Protein AF-A0A2G9N8Y8-F1 (afdb_monomer)

Secondary structure (DSSP, 8-state):
-----PPPP-PPP---------------------------------S-----SSGGGG-PPEE---EEETTEEEEEEEEEEEESTTSTT-EEEEEEEEEEEE--TTTEEEETTEEEEGGGS--EESSSSS-TTS--EEE-TT--EEE-EESSSSEEEEEE--SS-TT--EEEEEE-SSSEEETTEEE-

Foldseek 3Di:
DDDDDDDDDDDDDDDDDDDDDDDDDDDDDDDDDDDDPDPDPPPPPPQQDQQAQFQCSQPDKDWDFWDDDPQKIKIKIWGWTWDPHPGSPTDTDIDIDIDIGHADPPQWGDDRRDTDGQQPAAKDKPVAFPAQADWIWIAARVRDIDTWDAPDFFKIKDWGQDPGRRRDIDIDIDGLPPATDDNRHRDD

Mean predicted aligned error: 14.49 Å

Structure (mmCIF, N/CA/C/O backbone):
data_AF-A0A2G9N8Y8-F1
#
_entry.id   AF-A0A2G9N8Y8-F1
#
loop_
_atom_site.group_PDB
_atom_site.id
_atom_site.type_symbol
_atom_site.label_atom_id
_atom_site.label_alt_id
_atom_site.label_comp_id
_atom_site.label_asym_id
_atom_site.label_entity_id
_atom_site.label_seq_id
_atom_site.pdbx_PDB_ins_code
_atom_site.Cartn_x
_atom_site.Cartn_y
_atom_site.Cartn_z
_atom_site.occupancy
_atom_site.B_iso_or_equiv
_atom_site.auth_seq_id
_atom_site.auth_comp_id
_atom_site.auth_asym_id
_atom_site.auth_atom_id
_atom_site.pdbx_PDB_model_num
ATOM 1 N N . MET A 1 1 ? 37.535 -6.659 15.142 1.00 42.78 1 MET A N 1
ATOM 2 C CA . MET A 1 1 ? 38.181 -7.982 15.018 1.00 42.78 1 MET A CA 1
ATOM 3 C C . MET A 1 1 ? 37.581 -8.625 13.777 1.00 42.78 1 MET A C 1
ATOM 5 O O . MET A 1 1 ? 36.436 -9.047 13.816 1.00 42.78 1 MET A O 1
ATOM 9 N N . PHE A 1 2 ? 38.267 -8.507 12.641 1.00 34.66 2 PHE A N 1
ATOM 10 C CA . PHE A 1 2 ? 37.777 -8.965 11.339 1.00 34.66 2 PHE A CA 1
ATOM 11 C C . PHE A 1 2 ? 38.223 -10.412 11.124 1.00 34.66 2 PHE A C 1
ATOM 13 O O . PHE A 1 2 ? 39.410 -10.700 11.258 1.00 34.66 2 PHE A O 1
ATOM 20 N N . VAL A 1 3 ? 37.292 -11.311 10.802 1.00 40.12 3 VAL A N 1
ATOM 21 C CA . VAL A 1 3 ? 37.598 -12.689 10.393 1.00 40.12 3 VAL A CA 1
ATOM 22 C C . VAL A 1 3 ? 37.262 -12.807 8.911 1.00 40.12 3 VAL A C 1
ATOM 24 O O . VAL A 1 3 ? 36.096 -12.786 8.529 1.00 40.12 3 VAL A O 1
ATOM 27 N N . ALA A 1 4 ? 38.300 -12.881 8.079 1.00 38.31 4 ALA A N 1
ATOM 28 C CA . ALA A 1 4 ? 38.199 -13.175 6.656 1.00 38.31 4 ALA A CA 1
ATOM 29 C C . ALA A 1 4 ? 38.344 -14.691 6.445 1.00 38.31 4 ALA A C 1
ATOM 31 O O . ALA A 1 4 ? 39.340 -15.285 6.858 1.00 38.31 4 ALA A O 1
ATOM 32 N N . ALA A 1 5 ? 37.352 -15.312 5.805 1.00 45.03 5 ALA A N 1
ATOM 33 C CA . ALA A 1 5 ? 37.403 -16.703 5.372 1.00 45.03 5 ALA A CA 1
ATOM 34 C C . ALA A 1 5 ? 37.974 -16.775 3.946 1.00 45.03 5 ALA A C 1
ATOM 36 O O . ALA A 1 5 ? 37.357 -16.300 2.996 1.00 45.03 5 ALA A O 1
ATOM 37 N N . GLY A 1 6 ? 39.170 -17.353 3.808 1.00 36.78 6 GLY A N 1
ATOM 38 C CA . GLY A 1 6 ? 39.795 -17.660 2.522 1.00 36.78 6 GLY A CA 1
ATOM 39 C C . GLY A 1 6 ? 39.374 -19.038 2.009 1.00 36.78 6 GLY A C 1
ATOM 40 O O . GLY A 1 6 ? 39.501 -20.032 2.725 1.00 36.78 6 GLY A O 1
ATOM 41 N N . CYS A 1 7 ? 38.908 -19.108 0.761 1.00 39.28 7 CYS A N 1
ATOM 42 C CA . CYS A 1 7 ? 38.743 -20.369 0.038 1.00 39.28 7 CYS A CA 1
ATOM 43 C C . CYS A 1 7 ? 40.070 -20.786 -0.611 1.00 39.28 7 CYS A C 1
ATOM 45 O O . CYS A 1 7 ? 40.759 -19.976 -1.229 1.00 39.28 7 CYS A O 1
ATOM 47 N N . ARG A 1 8 ? 40.426 -22.063 -0.430 1.00 39.66 8 ARG A N 1
ATOM 48 C CA . ARG A 1 8 ? 41.663 -22.698 -0.896 1.00 39.66 8 ARG A CA 1
ATOM 49 C C . ARG A 1 8 ? 41.523 -23.205 -2.333 1.00 39.66 8 ARG A C 1
ATOM 51 O O . ARG A 1 8 ? 40.538 -23.859 -2.664 1.00 39.66 8 ARG A O 1
ATOM 58 N N . SER A 1 9 ? 42.556 -22.961 -3.135 1.00 41.03 9 SER A N 1
ATOM 59 C CA . SER A 1 9 ? 42.786 -23.578 -4.444 1.00 41.03 9 SER A CA 1
ATOM 60 C C . SER A 1 9 ? 43.109 -25.066 -4.305 1.00 41.03 9 SER A C 1
ATOM 62 O O . SER A 1 9 ? 43.896 -25.446 -3.438 1.00 41.03 9 SER A O 1
ATOM 64 N N . ASN A 1 10 ? 42.541 -25.888 -5.190 1.00 41.69 10 ASN A N 1
ATOM 65 C CA . ASN A 1 10 ? 42.851 -27.310 -5.313 1.00 41.69 10 ASN A CA 1
ATOM 66 C C . ASN A 1 10 ? 43.688 -27.527 -6.583 1.00 41.69 10 ASN A C 1
ATOM 68 O O . ASN A 1 10 ? 43.209 -27.316 -7.696 1.00 41.69 10 ASN A O 1
ATOM 72 N N . THR A 1 11 ? 44.948 -27.912 -6.406 1.00 35.00 11 THR A N 1
ATOM 73 C CA . THR A 1 11 ? 45.860 -28.369 -7.457 1.00 35.00 11 THR A CA 1
ATOM 74 C C . THR A 1 11 ? 45.737 -29.883 -7.605 1.00 35.00 11 THR A C 1
ATOM 76 O O . THR A 1 11 ? 45.886 -30.615 -6.630 1.00 35.00 11 THR A O 1
ATOM 79 N N . VAL A 1 12 ? 45.500 -30.360 -8.828 1.00 44.53 12 VAL A N 1
ATOM 80 C CA . VAL A 1 12 ? 45.653 -31.777 -9.184 1.00 44.53 12 VAL A CA 1
ATOM 81 C C . VAL A 1 12 ? 46.950 -31.931 -9.971 1.00 44.53 12 VAL A C 1
ATOM 83 O O . VAL A 1 12 ? 47.173 -31.268 -10.981 1.00 44.53 12 VAL A O 1
ATOM 86 N N . THR A 1 13 ? 47.817 -32.780 -9.437 1.00 37.25 13 THR A N 1
ATOM 87 C CA . THR A 1 13 ? 49.103 -33.231 -9.965 1.00 37.25 13 THR A CA 1
ATOM 88 C C . THR A 1 13 ? 48.922 -34.416 -10.919 1.00 37.25 13 THR A C 1
ATOM 90 O O . THR A 1 13 ? 48.051 -35.256 -10.704 1.00 37.25 13 THR A O 1
ATOM 93 N N . GLY A 1 14 ? 49.784 -34.527 -11.938 1.00 35.22 14 GLY A N 1
ATOM 94 C CA . GLY A 1 14 ? 49.854 -35.718 -12.795 1.00 35.22 14 GLY A CA 1
ATOM 95 C C . GLY A 1 14 ? 50.748 -35.584 -14.035 1.00 35.22 14 GLY A C 1
ATOM 96 O O . GLY A 1 14 ? 50.245 -35.334 -15.121 1.00 35.22 14 GLY A O 1
ATOM 97 N N . ASN A 1 15 ? 52.061 -35.762 -13.837 1.00 39.78 15 ASN A N 1
ATOM 98 C CA . ASN A 1 15 ? 53.133 -36.106 -14.806 1.00 39.78 15 ASN A CA 1
ATOM 99 C C . ASN A 1 15 ? 52.715 -37.231 -15.790 1.00 39.78 15 ASN A C 1
ATOM 101 O O . ASN A 1 15 ? 51.833 -38.004 -15.437 1.00 39.78 15 ASN A O 1
ATOM 105 N N . VAL A 1 16 ? 53.265 -37.515 -16.983 1.00 39.16 16 VAL A N 1
ATOM 106 C CA . VAL A 1 16 ? 54.582 -37.477 -17.690 1.00 39.16 16 VAL A CA 1
ATOM 107 C C . VAL A 1 16 ? 54.227 -37.842 -19.168 1.00 39.16 16 VAL A C 1
ATOM 109 O O . VAL A 1 16 ? 53.165 -38.416 -19.381 1.00 39.16 16 VAL A O 1
ATOM 112 N N . VAL A 1 17 ? 54.936 -37.549 -20.267 1.00 41.16 17 VAL A N 1
ATOM 113 C CA . VAL A 1 17 ? 56.317 -37.871 -20.682 1.00 41.16 17 VAL A CA 1
ATOM 114 C C . VAL A 1 17 ? 56.645 -37.022 -21.932 1.00 41.16 17 VAL A C 1
ATOM 116 O O . VAL A 1 17 ? 55.749 -36.722 -22.721 1.00 41.16 17 VAL A O 1
ATOM 119 N N . ALA A 1 18 ? 57.917 -36.678 -22.138 1.00 36.31 18 ALA A N 1
ATOM 120 C CA . ALA A 1 18 ? 58.450 -36.081 -23.365 1.00 36.31 18 ALA A CA 1
ATOM 121 C C . ALA A 1 18 ? 59.358 -37.076 -24.111 1.00 36.31 18 ALA A C 1
ATOM 123 O O . ALA A 1 18 ? 59.848 -38.003 -23.476 1.00 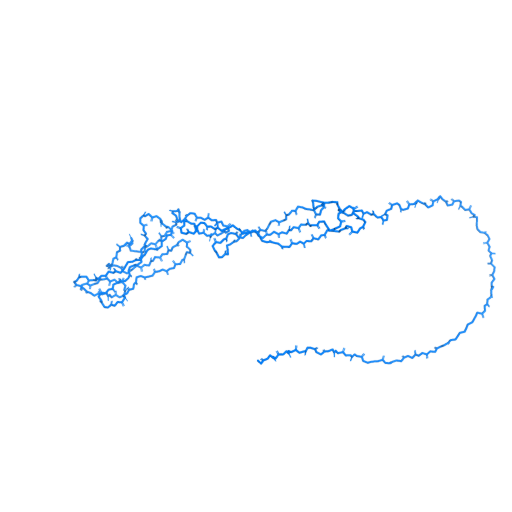36.31 18 ALA A O 1
ATOM 124 N N . GLU A 1 19 ? 59.592 -36.790 -25.404 1.00 37.38 19 GLU A N 1
ATOM 125 C CA . GLU A 1 19 ? 60.625 -37.268 -26.362 1.00 37.38 19 GLU A CA 1
ATOM 126 C C . GLU A 1 19 ? 59.998 -37.812 -27.661 1.00 37.38 19 GLU A C 1
ATOM 128 O O . GLU A 1 19 ? 58.948 -38.439 -27.616 1.00 37.38 19 GLU A O 1
ATOM 133 N N . LYS A 1 20 ? 60.570 -37.700 -28.865 1.00 33.28 20 LYS A N 1
ATOM 134 C CA . LYS A 1 20 ? 61.508 -36.783 -29.542 1.00 33.28 20 LYS A CA 1
ATOM 135 C C . LYS A 1 20 ? 61.631 -37.322 -30.992 1.00 33.28 20 LYS A C 1
ATOM 137 O O . LYS A 1 20 ? 61.445 -38.513 -31.208 1.00 33.28 20 LYS A O 1
ATOM 142 N N . ASP A 1 21 ? 62.034 -36.458 -31.924 1.00 34.34 21 ASP A N 1
ATOM 143 C CA . ASP A 1 21 ? 62.885 -36.757 -33.096 1.00 34.34 21 ASP A CA 1
ATOM 144 C C . ASP A 1 21 ? 62.339 -37.397 -34.411 1.00 34.34 21 ASP A C 1
ATOM 146 O O . ASP A 1 21 ? 62.020 -38.575 -34.506 1.00 34.34 21 ASP A O 1
ATOM 150 N N . SER A 1 22 ? 62.477 -36.582 -35.476 1.00 38.03 22 SER A N 1
ATOM 151 C CA . SER A 1 22 ? 63.227 -36.853 -36.730 1.00 38.03 22 SER A CA 1
ATOM 152 C C . SER A 1 22 ? 62.557 -37.377 -38.021 1.00 38.03 22 SER A C 1
ATOM 154 O O . SER A 1 22 ? 62.298 -38.558 -38.191 1.00 38.03 22 SER A O 1
ATOM 156 N N . ALA A 1 23 ? 62.519 -36.445 -38.990 1.00 33.47 23 ALA A N 1
ATOM 157 C CA . ALA A 1 23 ? 63.045 -36.504 -40.370 1.00 33.47 23 ALA A CA 1
ATOM 158 C C . ALA A 1 23 ? 62.396 -37.386 -41.475 1.00 33.47 23 ALA A C 1
ATOM 160 O O . ALA A 1 23 ? 62.035 -38.539 -41.299 1.00 33.47 23 ALA A O 1
ATOM 161 N N . ALA A 1 24 ? 62.311 -36.756 -42.657 1.00 35.88 24 ALA A N 1
ATOM 162 C CA . ALA A 1 24 ? 61.708 -37.142 -43.948 1.00 35.88 24 ALA A CA 1
ATOM 163 C C . ALA A 1 24 ? 62.658 -38.041 -44.815 1.00 35.88 24 ALA A C 1
ATOM 165 O O . ALA A 1 24 ? 63.617 -38.536 -44.223 1.00 35.88 24 ALA A O 1
ATOM 166 N N . PRO A 1 25 ? 62.570 -38.202 -46.176 1.00 49.78 25 PRO A N 1
ATOM 167 C CA . PRO A 1 25 ? 61.594 -37.732 -47.196 1.00 49.78 25 PRO A CA 1
ATOM 168 C C . PRO A 1 25 ? 61.322 -38.704 -48.414 1.00 49.78 25 PRO A C 1
ATOM 170 O O . PRO A 1 25 ? 61.840 -39.812 -48.475 1.00 49.78 25 PRO A O 1
ATOM 173 N N . VAL A 1 26 ? 60.598 -38.189 -49.439 1.00 39.50 26 VAL A N 1
ATOM 174 C CA . VAL A 1 26 ? 60.763 -38.375 -50.924 1.00 39.50 26 VAL A CA 1
ATOM 175 C C . VAL A 1 26 ? 59.848 -39.339 -51.749 1.00 39.50 26 VAL A C 1
ATOM 177 O O . VAL A 1 26 ? 60.001 -40.550 -51.704 1.00 39.50 26 VAL A O 1
ATOM 180 N N . GLN A 1 27 ? 59.064 -38.701 -52.657 1.00 39.47 27 GLN A N 1
ATOM 181 C CA . GLN A 1 27 ? 58.573 -39.053 -54.032 1.00 39.47 27 GLN A CA 1
ATOM 182 C C . GLN A 1 27 ? 57.560 -40.215 -54.214 1.00 39.47 27 GLN A C 1
ATOM 184 O O . GLN A 1 27 ? 57.590 -41.194 -53.494 1.00 39.47 27 GLN A O 1
ATOM 189 N N . SER A 1 28 ? 56.600 -40.202 -55.157 1.00 38.44 28 SER A N 1
ATOM 190 C CA . SER A 1 28 ? 56.623 -39.732 -56.554 1.00 38.44 28 SER A CA 1
ATOM 191 C C . SER A 1 28 ? 55.207 -39.635 -57.175 1.00 38.44 28 SER A C 1
ATOM 193 O O . SER A 1 28 ? 54.288 -40.320 -56.737 1.00 38.44 28 SER A O 1
ATOM 195 N N . ALA A 1 29 ? 55.136 -38.889 -58.285 1.00 41.06 29 ALA A N 1
ATOM 196 C CA . ALA A 1 29 ? 54.227 -39.014 -59.436 1.00 41.06 29 ALA A CA 1
ATOM 197 C C . ALA A 1 29 ? 52.894 -38.235 -59.443 1.00 41.06 29 ALA A C 1
ATOM 199 O O . ALA A 1 29 ? 51.853 -38.667 -58.956 1.00 41.06 29 ALA A O 1
ATOM 200 N N . GLN A 1 30 ? 52.945 -37.102 -60.153 1.00 42.03 30 GLN A N 1
ATOM 201 C CA . GLN A 1 30 ? 51.815 -36.355 -60.705 1.00 42.03 30 GLN A CA 1
ATOM 202 C C . GLN A 1 30 ? 51.144 -37.112 -61.866 1.00 42.03 30 GLN A C 1
ATOM 204 O O . GLN A 1 30 ? 51.817 -37.723 -62.697 1.00 42.03 30 GLN A O 1
ATOM 209 N N . LYS A 1 31 ? 49.825 -36.940 -62.003 1.00 43.53 31 LYS A N 1
ATOM 210 C CA . LYS A 1 31 ? 49.090 -37.083 -63.269 1.00 43.53 31 LYS A CA 1
ATOM 211 C C . LYS A 1 31 ? 48.216 -35.831 -63.459 1.00 43.53 31 LYS A C 1
ATOM 213 O O . LYS A 1 31 ? 47.585 -35.413 -62.489 1.00 43.53 31 LYS A O 1
ATOM 218 N N . PRO A 1 32 ? 48.187 -35.207 -64.650 1.00 43.06 32 PRO A N 1
ATOM 219 C CA . PRO A 1 32 ? 47.511 -33.932 -64.852 1.00 43.06 32 PRO A CA 1
ATOM 220 C C . PRO A 1 32 ? 46.006 -34.158 -65.019 1.00 43.06 32 PRO A C 1
ATOM 222 O O . PRO A 1 32 ? 45.582 -34.944 -65.868 1.00 43.06 32 PRO A O 1
ATOM 225 N N . ALA A 1 33 ? 45.202 -33.468 -64.213 1.00 40.25 33 ALA A N 1
ATOM 226 C CA . ALA A 1 33 ? 43.768 -33.341 -64.422 1.00 40.25 33 ALA A CA 1
ATOM 227 C C . ALA A 1 33 ? 43.464 -31.889 -64.792 1.00 40.25 33 ALA A C 1
ATOM 229 O O . ALA A 1 33 ? 44.018 -30.954 -64.214 1.00 40.25 33 ALA A O 1
ATOM 230 N N . ALA A 1 34 ? 42.646 -31.757 -65.828 1.00 43.56 34 ALA A N 1
ATOM 231 C CA . ALA A 1 34 ? 42.305 -30.538 -66.528 1.00 43.56 34 ALA A CA 1
ATOM 232 C C . ALA A 1 34 ? 41.917 -29.390 -65.587 1.00 43.56 34 ALA A C 1
ATOM 234 O O . ALA A 1 34 ? 41.127 -29.562 -64.661 1.00 43.56 34 ALA A O 1
ATOM 235 N N . GLN A 1 35 ? 42.460 -28.210 -65.881 1.00 45.59 35 GLN A N 1
ATOM 236 C CA . GLN A 1 35 ? 42.013 -26.947 -65.318 1.00 45.59 35 GLN A CA 1
ATOM 237 C C . GLN A 1 35 ? 40.603 -26.667 -65.841 1.00 45.59 35 GLN A C 1
ATOM 239 O O . GLN A 1 35 ? 40.419 -26.161 -66.944 1.00 45.59 35 GLN A O 1
ATOM 244 N N . THR A 1 36 ? 39.598 -27.032 -65.057 1.00 38.97 36 THR A N 1
ATOM 245 C CA . THR A 1 36 ? 38.309 -26.352 -65.110 1.00 38.97 36 THR A CA 1
ATOM 246 C C . THR A 1 36 ? 38.520 -24.974 -64.503 1.00 38.97 36 THR A C 1
ATOM 248 O O . THR A 1 36 ? 38.906 -24.874 -63.337 1.00 38.97 36 THR A O 1
ATOM 251 N N . GLU A 1 37 ? 38.320 -23.926 -65.300 1.00 52.41 37 GLU A N 1
ATOM 252 C CA . GLU A 1 37 ? 38.245 -22.548 -64.823 1.00 52.41 37 GLU A CA 1
ATOM 253 C C . GLU A 1 37 ? 37.207 -22.480 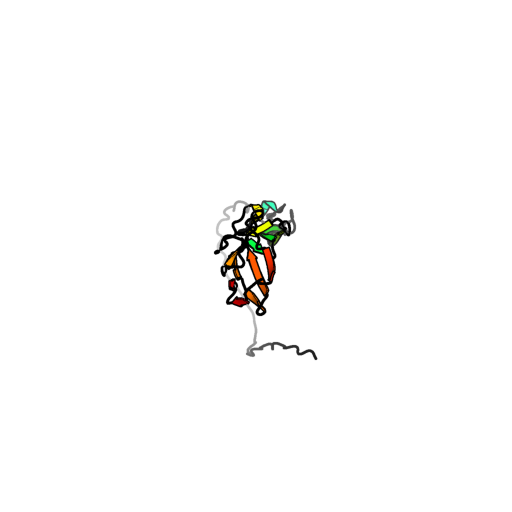-63.703 1.00 52.41 37 GLU A C 1
ATOM 255 O O . GLU A 1 37 ? 36.001 -22.608 -63.909 1.00 52.41 37 GLU A O 1
ATOM 260 N N . GLN A 1 38 ? 37.712 -22.356 -62.482 1.00 50.91 38 GLN A N 1
ATOM 261 C CA . GLN A 1 38 ? 36.912 -22.095 -61.306 1.00 50.91 38 GLN A CA 1
ATOM 262 C C . GLN A 1 38 ? 36.373 -20.666 -61.464 1.00 50.91 38 GLN A C 1
ATOM 264 O O . GLN A 1 38 ? 37.186 -19.754 -61.654 1.00 50.91 38 GLN A O 1
ATOM 269 N N . PRO A 1 39 ? 35.048 -20.425 -61.419 1.00 54.56 39 PRO A N 1
ATOM 270 C CA . PRO A 1 39 ? 34.553 -19.060 -61.325 1.00 54.56 39 PRO A CA 1
ATOM 271 C C . PRO A 1 39 ? 35.211 -18.414 -60.104 1.00 54.56 39 PRO A C 1
ATOM 273 O O . PRO A 1 39 ? 35.396 -19.075 -59.076 1.00 54.56 39 PRO A O 1
ATOM 276 N N . ALA A 1 40 ? 35.637 -17.157 -60.261 1.00 60.50 40 ALA A N 1
ATOM 277 C CA . ALA A 1 40 ? 36.280 -16.376 -59.211 1.00 60.50 40 ALA A CA 1
ATOM 278 C C . ALA A 1 40 ? 35.561 -16.601 -57.868 1.00 60.50 40 ALA A C 1
ATOM 280 O O . ALA A 1 40 ? 34.327 -16.657 -57.866 1.00 60.50 40 ALA A O 1
ATOM 281 N N . PRO A 1 41 ? 36.287 -16.758 -56.742 1.00 54.34 41 PRO A N 1
ATOM 282 C CA . PRO A 1 41 ? 35.635 -16.880 -55.449 1.00 54.34 41 PRO A CA 1
ATOM 283 C C . PRO A 1 41 ? 34.725 -15.666 -55.296 1.00 54.34 41 PRO A C 1
ATOM 285 O O . PRO A 1 41 ? 35.196 -14.531 -55.391 1.00 54.34 41 PRO A O 1
ATOM 288 N N . ALA A 1 42 ? 33.422 -15.908 -55.129 1.00 59.50 42 ALA A N 1
ATOM 289 C CA . ALA A 1 42 ? 32.516 -14.874 -54.669 1.00 59.50 42 ALA A CA 1
ATOM 290 C C . ALA A 1 42 ? 33.173 -14.302 -53.415 1.00 59.50 42 ALA A C 1
ATOM 292 O O . ALA A 1 42 ? 33.421 -15.040 -52.460 1.00 59.50 42 ALA A O 1
ATOM 293 N N . THR A 1 43 ? 33.580 -13.036 -53.471 1.00 57.75 43 THR A N 1
ATOM 294 C CA . THR A 1 43 ? 34.073 -12.346 -52.291 1.00 57.75 43 THR A CA 1
ATOM 295 C C . THR A 1 43 ? 32.924 -12.381 -51.307 1.00 57.75 43 THR A C 1
ATOM 297 O O . THR A 1 43 ? 31.888 -11.759 -51.539 1.00 57.75 43 THR A O 1
ATOM 300 N N . ASP A 1 44 ? 33.085 -13.208 -50.282 1.00 62.31 44 ASP A N 1
ATOM 301 C CA . ASP A 1 44 ? 32.224 -13.264 -49.119 1.00 62.31 44 ASP A CA 1
ATOM 302 C C . ASP A 1 44 ? 32.294 -11.894 -48.439 1.00 62.31 44 ASP A C 1
ATOM 304 O O . ASP A 1 44 ? 33.130 -11.636 -47.577 1.00 62.31 44 ASP A O 1
ATOM 308 N N . ASP A 1 45 ? 31.455 -10.973 -48.907 1.00 59.44 45 ASP A N 1
ATOM 309 C CA . ASP A 1 45 ? 31.350 -9.591 -48.434 1.00 59.44 45 ASP A CA 1
ATOM 310 C C . ASP A 1 45 ? 30.585 -9.529 -47.091 1.00 59.44 45 ASP A C 1
ATOM 312 O O . ASP A 1 45 ? 29.937 -8.543 -46.745 1.00 59.44 45 ASP A O 1
ATOM 316 N N . SER A 1 46 ? 30.621 -10.625 -46.325 1.00 68.44 46 SER A N 1
ATOM 317 C CA . SER A 1 46 ? 29.816 -10.864 -45.126 1.00 68.44 46 SER A CA 1
ATOM 318 C C . SER A 1 46 ? 30.512 -10.498 -43.810 1.00 68.44 46 SER A C 1
ATOM 320 O O . SER A 1 46 ? 29.952 -10.757 -42.744 1.00 68.44 46 SER A O 1
ATOM 322 N N . ILE A 1 47 ? 31.732 -9.957 -43.795 1.00 66.06 47 ILE A N 1
ATOM 323 C CA . ILE A 1 47 ? 32.574 -10.184 -42.600 1.00 66.06 47 ILE A CA 1
ATOM 32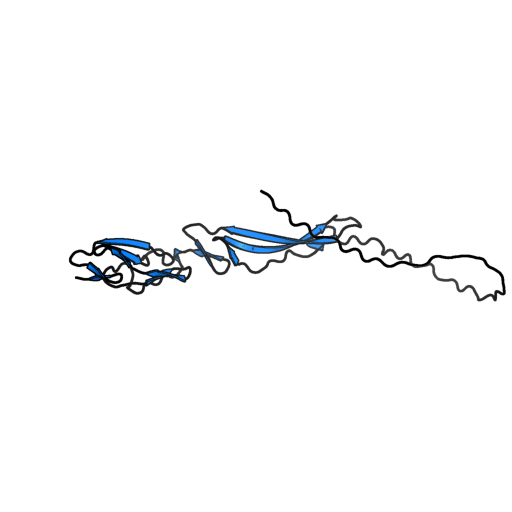4 C C . ILE A 1 47 ? 32.531 -9.123 -41.497 1.00 66.06 47 ILE A C 1
ATOM 326 O O . ILE A 1 47 ? 33.116 -9.352 -40.443 1.00 66.06 47 ILE A O 1
ATOM 330 N N . TYR A 1 48 ? 31.800 -8.016 -41.650 1.00 68.81 48 TYR A N 1
ATOM 331 C CA . TYR A 1 48 ? 31.604 -7.082 -40.533 1.00 68.81 48 TYR A CA 1
ATOM 332 C C . TYR A 1 48 ? 30.206 -6.468 -40.520 1.00 68.81 48 TYR A C 1
ATOM 334 O O . TYR A 1 48 ? 30.013 -5.287 -40.814 1.00 68.81 48 TYR A O 1
ATOM 342 N N . ALA A 1 49 ? 29.215 -7.282 -40.162 1.00 82.75 49 ALA A N 1
ATOM 343 C CA . ALA A 1 49 ? 27.885 -6.771 -39.878 1.00 82.75 49 ALA A CA 1
ATOM 344 C C . ALA A 1 49 ? 27.924 -5.918 -38.600 1.00 82.75 49 ALA A C 1
ATOM 346 O O . ALA A 1 49 ? 28.297 -6.388 -37.527 1.00 82.75 49 ALA A O 1
ATOM 347 N N . VAL A 1 50 ? 27.544 -4.647 -38.727 1.00 92.00 50 VAL A N 1
ATOM 348 C CA . VAL A 1 50 ? 27.185 -3.812 -37.579 1.00 92.00 50 VAL A CA 1
ATOM 349 C C . VAL A 1 50 ? 25.862 -4.352 -37.042 1.00 92.00 50 VAL A C 1
ATOM 351 O O . VAL A 1 50 ? 24.834 -4.207 -37.698 1.00 92.00 50 VAL A O 1
ATOM 354 N N . GLU A 1 51 ? 25.912 -4.994 -35.880 1.00 93.75 51 GLU A N 1
ATOM 355 C CA . GLU A 1 51 ? 24.758 -5.592 -35.200 1.00 93.75 51 GLU A CA 1
ATOM 356 C C . GLU A 1 51 ? 23.719 -4.542 -34.790 1.00 93.75 51 GLU A C 1
ATOM 358 O O . GLU A 1 51 ? 22.527 -4.755 -34.986 1.00 93.75 51 GLU A O 1
ATOM 363 N N . CYS A 1 52 ? 24.158 -3.392 -34.270 1.00 97.12 52 CYS A N 1
ATOM 364 C CA . CYS A 1 52 ? 23.256 -2.314 -33.870 1.00 97.12 52 CYS A CA 1
ATOM 365 C C . CYS A 1 52 ? 23.889 -0.925 -34.054 1.00 97.12 52 CYS A C 1
ATOM 367 O O . CYS A 1 52 ? 25.103 -0.723 -33.929 1.00 97.12 52 CYS A O 1
ATOM 369 N N . LYS A 1 53 ? 23.051 0.062 -34.368 1.00 97.12 53 LYS A N 1
ATOM 370 C CA . LYS A 1 53 ? 23.393 1.489 -34.499 1.00 97.12 53 LYS A CA 1
ATOM 371 C C . LYS A 1 53 ? 22.721 2.340 -33.427 1.00 97.12 53 LYS A C 1
ATOM 373 O O . LYS A 1 53 ? 23.176 3.450 -33.168 1.00 97.12 53 LYS A O 1
ATOM 378 N N . GLN A 1 54 ? 21.671 1.822 -32.805 1.00 97.06 54 GLN A N 1
ATOM 379 C CA . GLN A 1 54 ? 20.922 2.452 -31.726 1.00 97.06 54 GLN A CA 1
ATOM 380 C C . GLN A 1 54 ? 20.212 1.388 -30.882 1.00 97.06 54 GLN A C 1
ATOM 382 O O . GLN A 1 54 ? 20.046 0.251 -31.317 1.00 97.06 54 GLN A O 1
ATOM 387 N N . ASP A 1 55 ? 19.768 1.759 -29.682 1.00 97.12 55 ASP A N 1
ATOM 388 C CA . ASP A 1 55 ? 19.133 0.835 -28.729 1.00 97.12 55 ASP A CA 1
ATOM 389 C C . ASP A 1 55 ? 17.893 0.137 -29.300 1.00 97.12 55 ASP A C 1
ATOM 391 O O . ASP A 1 55 ? 17.689 -1.049 -29.066 1.00 97.12 55 ASP A O 1
ATOM 395 N N . SER A 1 56 ? 17.100 0.831 -30.123 1.00 95.44 56 SER A N 1
ATOM 396 C CA . SER A 1 56 ? 15.907 0.237 -30.739 1.00 95.44 56 SER A CA 1
ATOM 397 C C . SER A 1 56 ? 16.220 -0.899 -31.717 1.00 95.44 56 SER A C 1
ATOM 399 O O . SER A 1 56 ? 15.338 -1.707 -31.989 1.00 95.44 56 SER A O 1
ATOM 401 N N . ASP A 1 57 ? 17.452 -0.987 -32.233 1.00 96.88 57 ASP A N 1
ATOM 402 C CA . ASP A 1 57 ? 17.879 -2.119 -33.068 1.00 96.88 57 ASP A CA 1
ATOM 403 C C . ASP A 1 57 ? 18.026 -3.402 -32.230 1.00 96.88 57 ASP A C 1
ATOM 405 O O . ASP A 1 57 ? 17.926 -4.507 -32.756 1.00 96.88 57 ASP A O 1
ATOM 409 N N . CYS A 1 58 ? 18.218 -3.258 -30.914 1.00 96.69 58 CYS A N 1
ATOM 410 C CA . CYS A 1 58 ? 18.308 -4.355 -29.953 1.00 96.69 58 CYS A CA 1
ATOM 411 C C . CYS A 1 58 ? 16.945 -4.803 -29.403 1.00 96.69 58 CYS A C 1
ATOM 413 O O . CYS A 1 58 ? 16.884 -5.719 -28.580 1.00 96.69 58 CYS A O 1
ATOM 415 N N . GLY A 1 59 ? 15.860 -4.176 -29.862 1.00 95.69 59 GLY A N 1
ATOM 416 C CA . GLY A 1 59 ? 14.492 -4.447 -29.438 1.00 95.69 59 GLY A CA 1
ATOM 417 C C . GLY A 1 59 ? 13.927 -3.395 -28.486 1.00 95.69 59 GLY A C 1
ATOM 418 O O . GLY A 1 59 ? 14.622 -2.519 -27.975 1.00 95.69 59 GLY A O 1
ATOM 419 N N . GLU A 1 60 ? 12.622 -3.485 -28.248 1.00 96.31 60 GLU A N 1
ATOM 420 C CA . GLU A 1 60 ? 11.909 -2.562 -27.365 1.00 96.31 60 GLU A CA 1
ATOM 421 C C . GLU A 1 60 ? 12.211 -2.835 -25.885 1.00 96.31 60 GLU A C 1
ATOM 423 O O . GLU A 1 60 ? 12.646 -3.923 -25.502 1.00 96.31 60 GLU A O 1
ATOM 428 N N . THR A 1 61 ? 11.964 -1.840 -25.031 1.00 96.38 61 THR A N 1
ATOM 429 C CA . THR A 1 61 ? 12.009 -2.041 -23.578 1.00 96.38 61 THR A CA 1
ATOM 430 C C . THR A 1 61 ? 10.861 -2.953 -23.158 1.00 96.38 61 THR A C 1
ATOM 432 O O . THR A 1 61 ? 9.706 -2.705 -23.497 1.00 96.38 61 THR A O 1
ATOM 435 N N . VAL A 1 62 ? 11.177 -3.998 -22.396 1.00 97.31 62 VAL A N 1
ATOM 436 C CA . VAL A 1 62 ? 10.174 -4.928 -21.866 1.00 97.31 62 VAL A CA 1
ATOM 437 C C . VAL A 1 62 ? 9.797 -4.491 -20.461 1.00 97.31 62 VAL A C 1
ATOM 439 O O . VAL A 1 62 ? 10.665 -4.427 -19.593 1.00 97.31 62 VAL A O 1
ATOM 442 N N . TYR A 1 63 ? 8.513 -4.235 -20.229 1.00 97.56 63 TYR A N 1
ATOM 443 C CA . TYR A 1 63 ? 7.965 -3.931 -18.908 1.00 97.56 63 TYR A CA 1
ATOM 444 C C . TYR A 1 63 ? 7.414 -5.205 -18.266 1.00 97.56 63 TYR A C 1
ATOM 446 O O . TYR A 1 63 ? 6.716 -5.984 -18.915 1.00 97.56 63 TYR A O 1
ATOM 454 N N . GLY A 1 64 ? 7.745 -5.427 -16.998 1.00 97.00 64 GLY A N 1
ATOM 455 C CA . GLY A 1 64 ? 7.161 -6.488 -16.189 1.00 97.00 64 GLY A CA 1
ATOM 456 C C . GLY A 1 64 ? 5.904 -6.030 -15.450 1.00 97.00 64 GLY A C 1
ATOM 457 O O . GLY A 1 64 ? 5.473 -4.879 -15.544 1.00 97.00 64 GLY A O 1
ATOM 458 N N . GLU A 1 65 ? 5.306 -6.955 -14.702 1.00 98.00 65 GLU A N 1
ATOM 459 C CA . GLU A 1 65 ? 4.115 -6.663 -13.908 1.00 98.00 65 GLU A CA 1
ATOM 460 C C . GLU A 1 65 ? 4.427 -5.675 -12.782 1.00 98.00 65 GLU A C 1
ATOM 462 O O . GLU A 1 65 ? 5.429 -5.795 -12.071 1.00 98.00 65 GLU A O 1
ATOM 467 N N . ARG A 1 66 ? 3.540 -4.691 -12.615 1.00 98.31 66 ARG A N 1
ATOM 468 C CA . ARG A 1 66 ? 3.662 -3.682 -11.564 1.00 98.31 66 ARG A CA 1
ATOM 469 C C . ARG A 1 66 ? 3.372 -4.309 -10.205 1.00 98.31 66 ARG A C 1
ATOM 471 O O . ARG A 1 66 ? 2.411 -5.060 -10.055 1.00 98.31 66 ARG A O 1
ATOM 478 N N . TYR A 1 67 ? 4.148 -3.941 -9.193 1.00 97.56 67 TYR A N 1
ATOM 479 C CA . TYR A 1 67 ? 3.934 -4.390 -7.816 1.00 97.56 67 TYR A CA 1
ATOM 480 C C . TYR A 1 67 ? 4.156 -3.260 -6.811 1.00 97.56 67 TYR A C 1
ATOM 482 O O . TYR A 1 67 ? 4.640 -2.187 -7.157 1.00 97.56 67 TYR A O 1
ATOM 490 N N . CYS A 1 68 ? 3.762 -3.486 -5.560 1.00 96.31 68 CYS A N 1
ATOM 491 C CA . CYS A 1 68 ? 3.902 -2.499 -4.495 1.00 96.31 68 CYS A CA 1
ATOM 492 C C . CYS A 1 68 ? 5.134 -2.767 -3.634 1.00 96.31 68 CYS A C 1
ATOM 494 O O . CYS A 1 68 ? 5.339 -3.890 -3.175 1.00 96.31 68 CYS A O 1
ATOM 496 N N . PHE A 1 69 ? 5.916 -1.724 -3.363 1.00 96.31 69 PHE A N 1
ATOM 497 C CA . PHE A 1 69 ? 7.040 -1.757 -2.431 1.00 96.31 69 PHE A CA 1
ATOM 498 C C . PHE A 1 69 ? 7.158 -0.415 -1.703 1.00 96.31 69 PHE A C 1
ATOM 500 O O . PHE A 1 69 ? 7.230 0.626 -2.346 1.00 96.31 69 PHE A O 1
ATOM 507 N N . GLN A 1 70 ? 7.169 -0.429 -0.363 1.00 93.19 70 GLN A N 1
ATOM 508 C CA . GLN A 1 70 ? 7.293 0.776 0.482 1.00 93.19 70 GLN A CA 1
ATOM 509 C C . GLN A 1 70 ? 6.333 1.924 0.087 1.00 93.19 70 GLN A C 1
ATOM 511 O O . GLN A 1 70 ? 6.739 3.077 -0.019 1.00 93.19 70 GLN A O 1
ATOM 516 N N . ASN A 1 71 ? 5.053 1.602 -0.147 1.00 93.25 71 ASN A N 1
ATOM 517 C CA . ASN A 1 71 ? 4.012 2.525 -0.634 1.00 93.25 71 ASN A CA 1
ATOM 518 C C . ASN A 1 71 ? 4.267 3.151 -2.028 1.00 93.25 71 ASN A C 1
ATOM 520 O O . ASN A 1 71 ? 3.610 4.116 -2.415 1.00 93.25 71 ASN A O 1
ATOM 524 N N . GLY A 1 72 ? 5.204 2.602 -2.799 1.00 96.81 72 GLY A N 1
ATOM 525 C CA . GLY A 1 72 ? 5.434 2.948 -4.196 1.00 96.81 72 GLY A CA 1
ATOM 526 C C . GLY A 1 72 ? 5.020 1.825 -5.138 1.00 96.81 72 GLY A C 1
ATOM 527 O O . G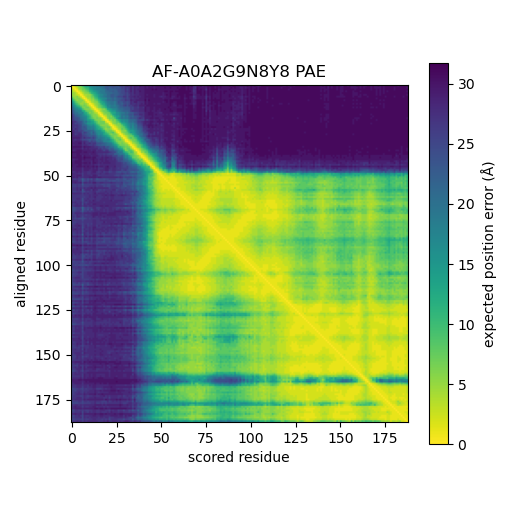LY A 1 72 ? 5.096 0.643 -4.796 1.00 96.81 72 GLY A O 1
ATOM 528 N N . VAL A 1 73 ? 4.603 2.203 -6.341 1.00 98.38 73 VAL A N 1
ATOM 529 C CA . VAL A 1 73 ? 4.421 1.285 -7.458 1.00 98.38 73 VAL A CA 1
ATOM 530 C C . VAL A 1 73 ? 5.757 1.098 -8.160 1.00 98.38 73 VAL A C 1
ATOM 532 O O . VAL A 1 73 ? 6.312 2.053 -8.706 1.00 98.38 73 VAL A O 1
ATOM 535 N N . VAL A 1 74 ? 6.239 -0.137 -8.178 1.00 98.50 74 VAL A N 1
ATOM 536 C CA . VAL A 1 74 ? 7.438 -0.544 -8.900 1.00 98.50 74 VAL A CA 1
ATOM 537 C C . VAL A 1 74 ? 7.036 -1.133 -10.242 1.00 98.50 74 VAL A C 1
ATOM 539 O O . VAL A 1 74 ? 6.190 -2.025 -10.309 1.00 98.50 74 VAL A O 1
ATOM 542 N N . THR A 1 75 ? 7.647 -0.625 -11.305 1.00 98.44 75 THR A N 1
ATOM 543 C CA . THR A 1 75 ? 7.541 -1.145 -12.666 1.00 98.44 75 THR A CA 1
ATOM 544 C C . THR A 1 75 ? 8.910 -1.701 -13.050 1.00 98.44 75 THR A C 1
ATOM 546 O O . THR A 1 75 ? 9.797 -0.919 -13.395 1.00 98.44 75 THR A O 1
ATOM 549 N N . PRO A 1 76 ? 9.125 -3.022 -12.951 1.00 98.19 76 PRO A N 1
ATOM 550 C CA . PRO A 1 76 ? 10.373 -3.623 -13.395 1.00 98.19 76 PRO A CA 1
ATOM 551 C C . PRO A 1 76 ? 10.462 -3.535 -14.919 1.00 98.19 76 PRO A C 1
ATOM 553 O O . PRO A 1 76 ? 9.466 -3.725 -15.619 1.00 98.19 76 PRO A O 1
ATOM 556 N N . LEU A 1 77 ? 11.648 -3.265 -15.454 1.00 97.62 77 LEU A N 1
ATOM 557 C CA . LEU A 1 77 ? 11.880 -3.207 -16.890 1.00 97.62 77 LEU A CA 1
ATOM 558 C C . LEU A 1 77 ? 13.226 -3.807 -17.298 1.00 97.62 77 LEU A C 1
ATOM 560 O O . LEU A 1 77 ? 14.208 -3.798 -16.558 1.00 97.62 77 LEU A O 1
ATOM 564 N N . THR A 1 78 ? 13.272 -4.321 -18.524 1.00 98.06 78 THR A N 1
ATOM 565 C CA . THR A 1 78 ? 14.499 -4.747 -19.196 1.00 98.06 78 THR A CA 1
ATOM 566 C C . THR A 1 78 ? 14.750 -3.837 -20.388 1.00 98.06 78 THR A C 1
ATOM 568 O O . THR A 1 78 ? 13.980 -3.839 -21.349 1.00 98.06 78 THR A O 1
ATOM 571 N N . LYS A 1 79 ? 15.840 -3.072 -20.328 1.00 97.75 79 LYS A N 1
ATOM 572 C CA . LYS A 1 79 ? 16.325 -2.241 -21.431 1.00 97.75 79 LYS A CA 1
ATOM 573 C C . LYS A 1 79 ? 17.235 -3.070 -22.326 1.00 97.75 79 LYS A C 1
ATOM 575 O O . LYS A 1 79 ? 18.132 -3.757 -21.834 1.00 97.75 79 LYS A O 1
ATOM 580 N N . ASN A 1 80 ? 17.014 -2.974 -23.630 1.00 97.56 80 ASN A N 1
ATOM 581 C CA . ASN A 1 80 ? 17.907 -3.518 -24.642 1.00 97.56 80 ASN A CA 1
ATOM 582 C C . ASN A 1 80 ? 18.782 -2.375 -25.156 1.00 97.56 80 ASN A C 1
ATOM 584 O O . ASN A 1 80 ? 18.281 -1.430 -25.752 1.00 97.56 80 ASN A O 1
ATOM 588 N N . ILE A 1 81 ? 20.074 -2.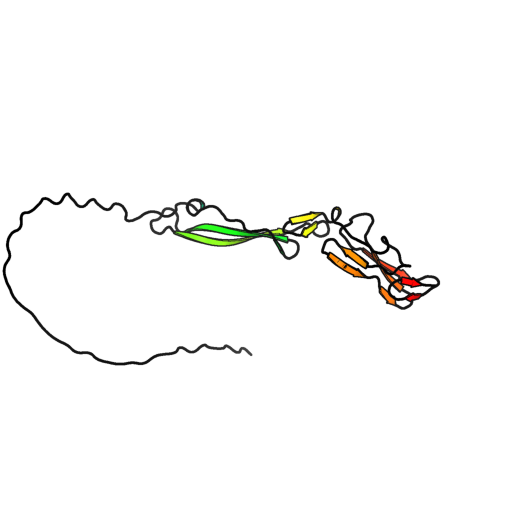431 -24.851 1.00 97.25 81 ILE A N 1
ATOM 589 C CA . ILE A 1 81 ? 21.022 -1.341 -25.082 1.00 97.25 81 ILE A CA 1
ATOM 590 C C . ILE A 1 81 ? 22.021 -1.777 -26.142 1.00 97.25 81 ILE A C 1
ATOM 592 O O . ILE A 1 81 ? 22.618 -2.854 -26.042 1.00 97.25 81 ILE A O 1
ATOM 596 N N . CYS A 1 82 ? 22.233 -0.916 -27.128 1.00 98.00 82 CYS A N 1
ATOM 597 C CA . CYS A 1 82 ? 23.265 -1.091 -28.126 1.00 98.00 82 CYS A CA 1
ATOM 598 C C . CYS A 1 82 ? 24.605 -0.602 -27.575 1.00 98.00 82 CYS A C 1
ATOM 600 O O . CYS A 1 82 ? 24.829 0.590 -27.354 1.00 98.00 82 CYS A O 1
ATOM 602 N N . VAL A 1 83 ? 25.534 -1.529 -27.370 1.00 97.50 83 VAL A N 1
ATOM 603 C CA . VAL A 1 83 ? 26.895 -1.199 -26.948 1.00 97.50 83 VAL A CA 1
ATOM 604 C C . VAL A 1 83 ? 27.754 -0.994 -28.193 1.00 97.50 83 VAL A C 1
ATOM 606 O O . VAL A 1 83 ? 27.702 -1.808 -29.102 1.00 97.50 83 VAL A O 1
ATOM 609 N N . ASN A 1 84 ? 28.575 0.063 -28.230 1.00 96.50 84 ASN A N 1
ATOM 610 C CA . ASN A 1 84 ? 29.410 0.460 -29.383 1.00 96.50 84 ASN A CA 1
ATOM 611 C C . ASN A 1 84 ? 28.633 0.646 -30.710 1.00 96.50 84 ASN A C 1
ATOM 613 O O . ASN A 1 84 ? 29.013 0.048 -31.728 1.00 96.50 84 ASN A O 1
ATOM 617 N N . PRO A 1 85 ? 27.574 1.475 -30.721 1.00 96.88 85 PRO A N 1
ATOM 618 C CA . PRO A 1 85 ? 26.695 1.657 -31.874 1.00 96.88 85 PRO A CA 1
ATOM 619 C C . PRO A 1 85 ? 27.448 2.049 -33.147 1.00 96.88 85 PRO A C 1
ATOM 621 O O . PRO A 1 85 ? 28.372 2.862 -33.119 1.00 96.88 85 PRO A O 1
ATOM 624 N N . GLY A 1 86 ? 27.039 1.480 -34.282 1.00 94.94 86 GLY A N 1
ATOM 625 C CA . GLY A 1 86 ? 27.582 1.847 -35.593 1.00 94.94 86 GLY A CA 1
ATOM 626 C C . GLY A 1 86 ? 28.957 1.256 -35.903 1.00 94.94 86 GLY A C 1
ATOM 627 O O . GLY A 1 86 ? 29.495 1.516 -36.977 1.00 94.94 86 GLY A O 1
ATOM 628 N N . SER A 1 87 ? 29.527 0.469 -34.988 1.00 95.00 87 SER A N 1
ATOM 629 C CA . SER A 1 87 ? 30.833 -0.163 -35.160 1.00 95.00 87 SER A CA 1
ATOM 630 C C . SER A 1 87 ? 30.712 -1.662 -35.410 1.00 95.00 87 SER A C 1
ATOM 632 O O . SER A 1 87 ? 29.755 -2.305 -35.002 1.00 95.00 87 SER A O 1
ATOM 634 N N . ILE A 1 88 ? 31.753 -2.253 -35.987 1.00 93.81 88 ILE A N 1
ATOM 635 C CA . ILE A 1 88 ? 31.867 -3.709 -36.175 1.00 93.81 88 ILE A CA 1
ATOM 636 C C . ILE A 1 88 ? 31.960 -4.494 -34.850 1.00 93.81 88 ILE A C 1
ATOM 638 O O . ILE A 1 88 ? 31.992 -5.718 -34.853 1.00 93.81 88 ILE A O 1
ATOM 642 N N . LYS A 1 89 ? 32.085 -3.787 -33.718 1.00 94.75 89 LYS A N 1
ATOM 643 C CA . LYS A 1 89 ? 32.098 -4.339 -32.355 1.00 94.75 89 LYS A CA 1
ATOM 644 C C . LYS A 1 89 ? 30.784 -4.063 -31.621 1.00 94.75 89 LYS A C 1
ATOM 646 O O . LYS A 1 89 ? 30.752 -4.155 -30.390 1.00 94.75 89 LYS A O 1
ATOM 651 N N . SER A 1 90 ? 29.752 -3.627 -32.342 1.00 96.50 90 SER A N 1
ATOM 652 C CA . SER A 1 90 ? 28.440 -3.396 -31.761 1.00 96.50 90 SER A CA 1
ATOM 653 C C . SER A 1 90 ? 27.838 -4.716 -31.295 1.00 96.50 90 SER A C 1
ATOM 655 O O . SER A 1 90 ? 27.970 -5.702 -32.013 1.00 96.50 90 SER A O 1
ATOM 657 N N . TYR A 1 91 ? 27.168 -4.725 -30.147 1.00 96.19 91 TYR A N 1
ATOM 658 C CA . TYR A 1 91 ? 26.375 -5.871 -29.697 1.00 96.19 91 TYR A CA 1
ATOM 659 C C . TYR A 1 91 ? 25.237 -5.414 -28.785 1.00 96.19 91 TYR A C 1
ATOM 661 O O . TYR A 1 91 ? 25.325 -4.362 -28.138 1.00 96.19 91 TYR A O 1
ATOM 669 N N . CYS A 1 92 ? 24.186 -6.225 -28.698 1.00 97.38 92 CYS A N 1
ATOM 670 C CA . CYS A 1 92 ? 23.038 -5.940 -27.846 1.00 97.38 92 CYS A CA 1
ATOM 671 C C . CYS A 1 92 ? 23.219 -6.482 -26.421 1.00 97.38 92 CYS A C 1
ATOM 673 O O . CYS A 1 92 ? 23.481 -7.667 -26.201 1.00 97.38 92 CYS A O 1
ATOM 675 N N . LYS A 1 93 ? 23.046 -5.610 -25.423 1.00 97.69 93 LYS A N 1
ATOM 676 C CA . LYS A 1 93 ? 23.111 -5.935 -23.992 1.00 97.69 93 LYS A CA 1
ATOM 677 C C . LYS A 1 93 ? 21.743 -5.742 -23.343 1.00 97.69 93 LYS A C 1
ATOM 679 O O . LYS A 1 93 ? 21.057 -4.763 -23.611 1.00 97.69 93 LYS A O 1
ATOM 684 N N . ARG A 1 94 ? 21.382 -6.638 -22.421 1.00 97.88 94 ARG A N 1
ATOM 685 C CA . ARG A 1 94 ? 20.209 -6.474 -21.550 1.00 97.88 94 ARG A CA 1
ATOM 686 C C . ARG A 1 94 ? 20.603 -5.858 -20.215 1.00 97.88 94 ARG A C 1
ATOM 688 O O . ARG A 1 94 ? 21.536 -6.338 -19.571 1.00 97.88 94 ARG A O 1
ATOM 695 N N . GLU A 1 95 ? 19.862 -4.848 -19.784 1.00 97.38 95 GLU A N 1
ATOM 696 C CA . GLU A 1 95 ? 19.978 -4.252 -18.453 1.00 97.38 95 GLU A CA 1
ATOM 697 C C . GLU A 1 95 ? 18.626 -4.265 -17.746 1.00 97.38 95 GLU A C 1
ATOM 699 O O . GLU A 1 95 ? 17.620 -3.828 -18.300 1.00 97.38 95 GLU A O 1
ATOM 704 N N . MET A 1 96 ? 18.606 -4.784 -16.519 1.00 97.44 96 MET A N 1
ATOM 705 C CA . MET A 1 96 ? 17.427 -4.764 -15.655 1.00 97.44 96 MET A CA 1
ATOM 706 C C . MET A 1 96 ? 17.423 -3.470 -14.844 1.00 97.44 96 MET A C 1
ATOM 708 O O . MET A 1 96 ? 18.463 -3.064 -14.322 1.00 97.44 96 MET A O 1
ATOM 712 N N . ALA A 1 97 ? 16.264 -2.835 -14.740 1.00 96.81 97 ALA A N 1
ATOM 713 C CA . ALA A 1 97 ? 16.057 -1.622 -13.964 1.00 96.81 97 ALA A CA 1
ATOM 714 C C . ALA A 1 97 ? 14.631 -1.594 -13.406 1.00 96.81 97 ALA A C 1
ATOM 716 O O . ALA A 1 97 ? 13.759 -2.295 -13.908 1.00 96.81 97 ALA A O 1
ATOM 717 N N . ASP A 1 98 ? 14.400 -0.730 -12.422 1.00 98.06 98 ASP A N 1
ATOM 718 C CA . ASP A 1 98 ? 13.082 -0.489 -11.844 1.00 98.06 98 ASP A CA 1
ATOM 719 C C . ASP A 1 98 ? 12.712 0.989 -11.993 1.00 98.06 98 ASP A C 1
ATOM 721 O O . ASP A 1 98 ? 13.516 1.880 -11.702 1.00 98.06 98 ASP A O 1
ATOM 725 N N . GLU A 1 99 ? 11.478 1.256 -12.408 1.00 97.62 99 GLU A N 1
ATOM 726 C CA . GLU A 1 99 ? 10.854 2.574 -12.312 1.00 97.62 99 GLU A CA 1
ATOM 727 C C . GLU A 1 99 ? 9.933 2.607 -11.092 1.00 97.62 99 GLU A C 1
ATOM 729 O O . GLU A 1 99 ? 9.071 1.742 -10.931 1.00 97.62 99 GLU A O 1
ATOM 734 N N . VAL A 1 100 ? 10.102 3.606 -10.223 1.00 97.75 100 VAL A N 1
ATOM 735 C CA . VAL A 1 100 ? 9.342 3.717 -8.971 1.00 97.75 100 VAL A CA 1
ATOM 736 C C . VAL A 1 100 ? 8.503 4.990 -8.969 1.00 97.75 100 VAL A C 1
ATOM 738 O O . VAL A 1 100 ? 9.033 6.094 -9.077 1.00 97.75 100 VAL A O 1
ATOM 741 N N . LEU A 1 101 ? 7.192 4.832 -8.789 1.00 97.50 101 LEU A N 1
ATOM 742 C CA . LEU A 1 101 ? 6.238 5.917 -8.560 1.00 97.50 101 LEU A CA 1
ATOM 743 C C . LEU A 1 101 ? 5.746 5.859 -7.112 1.00 97.50 101 LEU A C 1
ATOM 745 O O . LEU A 1 101 ? 5.063 4.912 -6.734 1.00 97.50 101 LEU A O 1
ATOM 749 N N . MET A 1 102 ? 6.053 6.875 -6.306 1.00 96.88 102 MET A N 1
ATOM 750 C CA . MET A 1 102 ? 5.556 6.956 -4.928 1.00 96.88 102 MET A CA 1
ATOM 751 C C . MET A 1 102 ? 4.098 7.420 -4.896 1.00 96.88 102 MET A C 1
ATOM 753 O O . MET A 1 102 ? 3.769 8.436 -5.510 1.00 96.88 102 MET A O 1
ATOM 757 N N . CYS A 1 103 ? 3.245 6.710 -4.155 1.00 95.62 103 CYS A N 1
ATOM 758 C CA . CYS A 1 103 ? 1.869 7.143 -3.922 1.00 95.62 103 CYS A CA 1
ATOM 759 C C . CYS A 1 103 ? 1.829 8.331 -2.949 1.00 95.62 103 CYS A C 1
ATOM 761 O O . CYS A 1 103 ? 2.697 8.483 -2.083 1.00 95.62 103 CYS A O 1
ATOM 763 N N . ALA A 1 104 ? 0.814 9.187 -3.071 1.00 94.31 104 ALA A N 1
ATOM 764 C CA . ALA A 1 104 ? 0.674 10.364 -2.224 1.00 94.31 104 ALA A CA 1
ATOM 765 C C . ALA A 1 104 ? 0.398 9.978 -0.758 1.00 94.31 104 ALA A C 1
ATOM 767 O O . ALA A 1 104 ? -0.723 9.618 -0.393 1.00 94.31 104 ALA A O 1
ATOM 768 N N . SER A 1 105 ? 1.409 10.104 0.105 1.00 88.06 105 SER A N 1
ATOM 769 C CA . SER A 1 105 ? 1.313 9.777 1.533 1.00 88.06 105 SER A CA 1
ATOM 770 C C . SER A 1 105 ? 0.094 10.414 2.208 1.00 88.06 105 SER A C 1
ATOM 772 O O . SER A 1 105 ? -0.163 11.612 2.071 1.00 88.06 105 SER A O 1
ATOM 774 N N . GLY A 1 106 ? -0.664 9.603 2.950 1.00 82.00 106 GLY A N 1
ATOM 775 C CA . GLY A 1 106 ? -1.868 10.030 3.672 1.00 82.00 106 GLY A CA 1
ATOM 776 C C . GLY A 1 106 ? -3.108 10.262 2.798 1.00 82.00 106 GLY A C 1
ATOM 777 O O . GLY A 1 106 ? -4.170 10.568 3.334 1.00 82.00 106 GLY A O 1
ATOM 778 N N . LYS A 1 107 ? -3.004 10.118 1.471 1.00 87.12 107 LYS A N 1
ATOM 779 C CA . LYS A 1 107 ? -4.135 10.213 0.528 1.00 87.12 107 LYS A CA 1
ATOM 780 C C . LYS A 1 107 ? -4.306 8.958 -0.310 1.00 87.12 107 LYS A C 1
ATOM 782 O O . LYS A 1 107 ? -5.428 8.622 -0.680 1.00 87.12 107 LYS A O 1
ATOM 787 N N . GLU A 1 108 ? -3.205 8.284 -0.596 1.00 91.62 108 GLU A N 1
ATOM 788 C CA . GLU A 1 108 ? -3.147 7.097 -1.424 1.00 91.62 108 GLU A CA 1
ATOM 789 C C . GLU A 1 108 ? -2.362 5.989 -0.732 1.00 91.62 108 GLU A C 1
ATOM 791 O O . GLU A 1 108 ? -1.459 6.244 0.069 1.00 91.62 108 GLU A O 1
ATOM 796 N N . VAL A 1 109 ? -2.698 4.762 -1.105 1.00 90.69 109 VAL A N 1
ATOM 797 C CA . VAL A 1 109 ? -1.988 3.548 -0.718 1.00 90.69 109 VAL A CA 1
ATOM 798 C C . VAL A 1 109 ? -1.666 2.736 -1.964 1.00 90.69 109 VAL A C 1
ATOM 800 O O . VAL A 1 109 ? -2.491 2.640 -2.880 1.00 90.69 109 VAL A O 1
ATOM 803 N N . CYS A 1 110 ? -0.471 2.149 -2.018 1.00 93.31 110 CYS A N 1
ATOM 804 C CA . CYS A 1 110 ? -0.148 1.210 -3.084 1.00 93.31 110 CYS A CA 1
ATOM 805 C C . CYS A 1 110 ? -0.843 -0.130 -2.839 1.00 93.31 110 CYS A C 1
ATOM 807 O O . CYS A 1 110 ? -0.557 -0.825 -1.864 1.00 93.31 110 CYS A O 1
ATOM 809 N N . ARG A 1 111 ? -1.702 -0.546 -3.772 1.00 90.50 111 ARG A N 1
ATOM 810 C CA . ARG A 1 111 ? -2.351 -1.858 -3.752 1.00 90.50 111 ARG A CA 1
ATOM 811 C C . ARG A 1 111 ? -2.399 -2.428 -5.161 1.00 90.50 111 ARG A C 1
ATOM 813 O O . ARG A 1 111 ? -2.722 -1.718 -6.101 1.00 90.50 111 ARG A O 1
ATOM 820 N N . LYS A 1 112 ? -2.093 -3.722 -5.316 1.00 92.31 112 LYS A N 1
ATOM 821 C CA . LYS A 1 112 ? -2.145 -4.427 -6.617 1.00 92.31 112 LYS A CA 1
ATOM 822 C C . LYS A 1 112 ? -1.372 -3.712 -7.746 1.00 92.31 112 LYS A C 1
ATOM 824 O O . LYS A 1 112 ? -1.813 -3.712 -8.887 1.00 92.31 112 LYS A O 1
ATOM 829 N N . GLY A 1 113 ? -0.230 -3.100 -7.421 1.00 95.69 113 GLY A N 1
ATOM 830 C CA . GLY A 1 113 ? 0.608 -2.412 -8.408 1.00 95.69 113 GLY A CA 1
ATOM 831 C C . GLY A 1 113 ? 0.065 -1.057 -8.872 1.00 95.69 113 GLY A C 1
ATOM 832 O O . GLY A 1 113 ? 0.481 -0.572 -9.920 1.00 95.69 113 GLY A O 1
ATOM 833 N N . GLU A 1 114 ? -0.844 -0.432 -8.119 1.00 96.38 114 GLU A N 1
ATOM 834 C CA . GLU A 1 114 ? -1.394 0.891 -8.429 1.00 96.38 114 GLU A CA 1
ATOM 835 C C . GLU A 1 114 ? -1.585 1.729 -7.157 1.00 96.38 114 GLU A C 1
ATOM 837 O O . GLU A 1 114 ? -1.733 1.191 -6.058 1.00 96.38 114 GLU A O 1
ATOM 842 N N . CYS A 1 115 ? -1.612 3.054 -7.309 1.00 95.50 115 CYS A N 1
ATOM 843 C CA . CYS A 1 115 ? -1.970 3.964 -6.225 1.00 95.50 115 CYS A CA 1
ATOM 844 C C . CYS A 1 115 ? -3.493 4.116 -6.164 1.00 95.50 115 CYS A C 1
ATOM 846 O O . CYS A 1 115 ? -4.117 4.588 -7.115 1.00 95.50 115 CYS A O 1
ATOM 848 N N . TYR A 1 116 ? -4.087 3.732 -5.035 1.00 92.50 116 TYR A N 1
ATOM 849 C CA . TYR A 1 116 ? -5.515 3.877 -4.778 1.00 92.50 116 TYR A CA 1
ATOM 850 C C . TYR A 1 116 ? -5.765 5.010 -3.795 1.00 92.50 116 TYR A C 1
ATOM 852 O O . TYR A 1 116 ? -5.157 5.061 -2.729 1.00 92.50 116 TYR A O 1
ATOM 860 N N . VAL A 1 117 ? -6.722 5.878 -4.121 1.00 90.56 117 VAL A N 1
ATOM 861 C CA . VAL A 1 117 ? -7.190 6.936 -3.220 1.00 90.56 117 VAL A CA 1
ATOM 862 C C . VAL A 1 117 ? -7.883 6.300 -2.014 1.00 90.56 117 VAL A C 1
ATOM 864 O O . VAL A 1 117 ? -8.923 5.655 -2.162 1.00 90.56 117 VAL A O 1
ATOM 867 N N . LEU A 1 118 ? -7.345 6.534 -0.815 1.00 86.38 118 LEU A N 1
ATOM 868 C CA . LEU A 1 118 ? -7.843 5.985 0.452 1.00 86.38 118 LEU A CA 1
ATOM 869 C C . LEU A 1 118 ? -9.322 6.302 0.685 1.00 86.38 118 LEU A C 1
ATOM 871 O O . LEU A 1 118 ? -10.057 5.476 1.214 1.00 86.38 118 LEU A O 1
ATOM 875 N N . ALA A 1 119 ? -9.786 7.475 0.247 1.00 85.06 119 ALA A N 1
ATOM 876 C CA . ALA A 1 119 ? -11.180 7.878 0.413 1.00 85.06 119 ALA A CA 1
ATOM 877 C C . ALA A 1 119 ? -12.192 6.979 -0.319 1.00 85.06 119 ALA A C 1
ATOM 879 O O . ALA A 1 119 ? -13.360 6.944 0.069 1.00 85.06 119 ALA A O 1
ATOM 880 N N . ASN A 1 120 ? -11.737 6.245 -1.337 1.00 87.56 120 ASN A N 1
ATOM 881 C CA . ASN A 1 120 ? -12.564 5.363 -2.159 1.00 87.56 120 ASN A CA 1
ATOM 882 C C . ASN A 1 120 ? -12.432 3.884 -1.772 1.00 87.56 120 ASN A C 1
ATOM 884 O O . ASN A 1 120 ? -13.128 3.042 -2.340 1.00 87.56 120 ASN A O 1
ATOM 888 N N . LEU A 1 121 ? -11.527 3.551 -0.852 1.00 89.06 121 LEU A N 1
ATOM 889 C CA . LEU A 1 121 ? -11.330 2.181 -0.394 1.00 89.06 121 LEU A CA 1
ATOM 890 C C . LEU A 1 121 ? -12.311 1.842 0.737 1.00 89.06 121 LEU A C 1
ATOM 892 O O . LEU A 1 121 ? -12.837 2.759 1.366 1.00 89.06 121 LEU A O 1
ATOM 896 N N . PRO A 1 122 ? -12.620 0.550 0.950 1.00 88.81 122 PRO A N 1
ATOM 897 C CA . PRO A 1 122 ? -13.475 0.114 2.043 1.00 88.81 122 PRO A CA 1
ATOM 898 C C . PRO A 1 122 ? -12.705 0.004 3.364 1.00 88.81 122 PRO A C 1
ATOM 900 O O . PRO A 1 122 ? -11.505 -0.261 3.384 1.00 88.81 122 PRO A O 1
ATOM 903 N N . CYS A 1 123 ? -13.457 0.166 4.447 1.00 92.31 123 CYS A N 1
ATOM 904 C CA . CYS A 1 123 ? -13.081 -0.024 5.838 1.00 92.31 123 CYS A CA 1
ATOM 905 C C . CYS A 1 123 ? -14.334 -0.623 6.437 1.00 92.31 123 CYS A C 1
ATOM 907 O O . CYS A 1 123 ? -15.444 -0.117 6.212 1.00 92.31 123 CYS A O 1
ATOM 909 N N . THR A 1 124 ? -14.165 -1.748 7.105 1.00 93.81 124 THR A N 1
ATOM 910 C CA . THR A 1 124 ? -15.271 -2.470 7.716 1.00 93.81 124 THR A CA 1
ATOM 911 C C . THR A 1 124 ? -15.111 -2.421 9.211 1.00 93.81 124 THR A C 1
ATOM 913 O O . THR A 1 124 ? -14.039 -2.747 9.710 1.00 93.81 124 THR A O 1
ATOM 916 N N . ASP A 1 125 ? -16.189 -2.053 9.884 1.00 96.00 125 ASP A N 1
ATOM 917 C CA . ASP A 1 125 ? -16.259 -1.951 11.330 1.00 96.00 125 ASP A CA 1
ATOM 918 C C . ASP A 1 125 ? -17.363 -2.865 11.847 1.00 96.00 125 ASP A C 1
ATOM 920 O O . ASP A 1 125 ? -18.487 -2.809 11.332 1.00 96.00 125 ASP A O 1
ATOM 924 N N . SER A 1 126 ? -17.058 -3.746 12.797 1.00 97.25 126 SER A N 1
ATOM 925 C CA . SER A 1 126 ? -18.007 -4.783 13.216 1.00 97.25 126 SER A CA 1
ATOM 926 C C . SER A 1 126 ? -19.143 -4.270 14.104 1.00 97.25 126 SER A C 1
ATOM 928 O O . SER A 1 126 ? -20.163 -4.948 14.218 1.00 97.25 126 SER A O 1
ATOM 930 N N . ASP A 1 127 ? -18.988 -3.099 14.717 1.00 96.31 127 ASP A N 1
ATOM 931 C CA . ASP A 1 127 ? -19.955 -2.470 15.630 1.00 96.31 127 ASP A CA 1
ATOM 932 C C . ASP A 1 127 ? -20.577 -1.170 15.077 1.00 96.31 127 ASP A C 1
ATOM 934 O O . ASP A 1 127 ? -21.433 -0.557 15.726 1.00 96.31 127 ASP A O 1
ATOM 938 N N . GLY A 1 128 ? -20.216 -0.800 13.844 1.00 92.62 128 GLY A N 1
ATOM 939 C CA . GLY A 1 128 ? -20.838 0.285 13.092 1.00 92.62 128 GLY A CA 1
ATOM 940 C C . GLY A 1 128 ? -20.157 1.649 13.206 1.00 92.62 128 GLY A C 1
ATOM 941 O O . GLY A 1 128 ? -20.795 2.653 12.874 1.00 92.62 128 GLY A O 1
ATOM 942 N N . GLY A 1 129 ? -18.889 1.708 13.610 1.00 93.44 129 GLY A N 1
ATOM 943 C CA . GLY A 1 129 ? -18.132 2.949 13.727 1.00 93.44 129 GLY A CA 1
ATOM 944 C C . GLY A 1 129 ? -17.774 3.196 15.182 1.00 93.44 129 GLY A C 1
ATOM 945 O O . GLY A 1 129 ? -17.590 2.277 15.947 1.00 93.44 129 GLY A O 1
ATOM 946 N N . LYS A 1 130 ? -17.725 4.461 15.596 1.00 95.81 130 LYS A N 1
ATOM 947 C CA . LYS A 1 130 ? -17.404 4.803 16.986 1.00 95.81 130 LYS A CA 1
ATOM 948 C C . LYS A 1 130 ? -18.520 4.350 17.945 1.00 95.81 130 LYS A C 1
ATOM 950 O O . LYS A 1 130 ? -19.514 5.071 18.090 1.00 95.81 130 LYS A O 1
ATOM 955 N N . ASN A 1 131 ? -18.338 3.209 18.599 1.00 96.81 131 ASN A N 1
ATOM 956 C CA . ASN A 1 131 ? -19.260 2.534 19.498 1.00 96.81 131 ASN A CA 1
ATOM 957 C C . ASN A 1 131 ? -18.543 1.884 20.703 1.00 96.81 131 ASN A C 1
ATOM 959 O O . ASN A 1 131 ? -18.373 0.676 20.793 1.00 96.81 131 ASN A O 1
ATOM 963 N N . TYR A 1 132 ? -18.286 2.694 21.729 1.00 97.75 132 TYR A N 1
ATOM 964 C CA . TYR A 1 132 ? -17.571 2.275 22.941 1.00 97.75 132 TYR A CA 1
ATOM 965 C C . TYR A 1 132 ? -18.221 1.147 23.760 1.00 97.75 132 TYR A C 1
ATOM 967 O O . TYR A 1 132 ? -17.577 0.613 24.663 1.00 97.75 132 TYR A O 1
ATOM 975 N N . ASP A 1 133 ? -19.497 0.835 23.527 1.00 97.38 133 ASP A N 1
ATOM 976 C CA . ASP A 1 133 ? -20.287 -0.089 24.352 1.00 97.38 133 ASP A CA 1
ATOM 977 C C . ASP A 1 133 ? -20.344 -1.509 23.756 1.00 97.38 133 ASP A C 1
ATOM 979 O O . ASP A 1 133 ? -20.878 -2.435 24.373 1.00 97.38 133 ASP A O 1
ATOM 983 N N . VAL A 1 134 ? -19.787 -1.707 22.558 1.00 97.94 134 VAL A N 1
ATOM 984 C CA . VAL A 1 134 ? -19.723 -2.996 21.864 1.00 97.94 134 VAL A CA 1
ATOM 985 C C . VAL A 1 134 ? -18.276 -3.245 21.474 1.00 97.94 134 VAL A C 1
ATOM 987 O O . VAL A 1 134 ? -17.641 -2.373 20.918 1.00 97.94 134 VAL A O 1
ATOM 990 N N . ALA A 1 135 ? -17.744 -4.434 21.756 1.00 97.81 135 ALA A N 1
ATOM 991 C CA . ALA A 1 135 ? -16.382 -4.747 21.341 1.00 97.81 135 ALA A CA 1
ATOM 992 C C . ALA A 1 135 ? -16.321 -4.911 19.818 1.00 97.81 135 ALA A C 1
ATOM 994 O O . ALA A 1 135 ? -16.964 -5.811 19.261 1.00 97.81 135 ALA A O 1
ATOM 995 N N . GLY A 1 136 ? -15.524 -4.068 19.176 1.00 97.62 136 GLY A N 1
ATOM 996 C CA . GLY A 1 136 ? -15.377 -3.970 17.740 1.00 97.62 136 GLY A CA 1
ATOM 997 C C . GLY A 1 136 ? -14.072 -4.534 17.187 1.00 97.62 136 GLY A C 1
ATOM 998 O O . GLY A 1 136 ? -13.097 -4.875 17.873 1.00 97.62 136 GLY A O 1
ATOM 999 N N . THR A 1 137 ? -14.075 -4.705 15.872 1.00 98.06 137 THR A N 1
ATOM 1000 C CA . THR A 1 137 ? -12.925 -5.047 15.049 1.00 98.06 137 THR A CA 1
ATOM 1001 C C . THR A 1 137 ? -13.040 -4.293 13.734 1.00 98.06 137 THR A C 1
ATOM 1003 O O . THR A 1 137 ? -14.015 -4.449 12.994 1.00 98.06 137 THR A O 1
ATOM 1006 N N . VAL A 1 138 ? 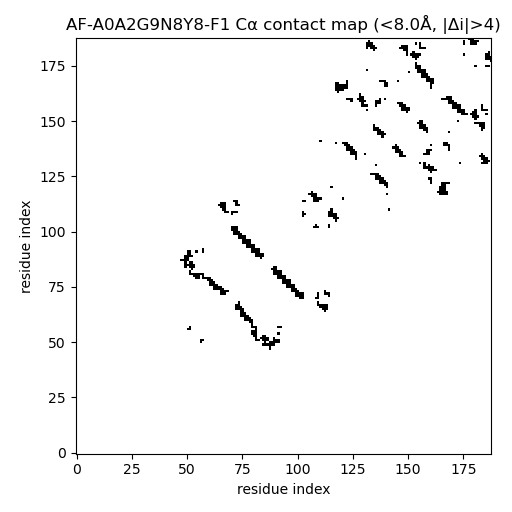-12.002 -3.524 13.429 1.00 97.19 138 VAL A N 1
ATOM 1007 C CA . VAL A 1 138 ? -11.884 -2.713 12.226 1.00 97.19 138 VAL A CA 1
ATOM 1008 C C . VAL A 1 138 ? -10.905 -3.361 11.264 1.00 97.19 138 VAL A C 1
ATOM 1010 O O . VAL A 1 138 ? -9.806 -3.747 11.660 1.00 97.19 138 VAL A O 1
ATOM 1013 N N . VAL A 1 139 ? -11.274 -3.440 9.990 1.00 94.44 139 VAL A N 1
ATOM 1014 C CA . VAL A 1 139 ? -10.369 -3.845 8.907 1.00 94.44 139 VAL A CA 1
ATOM 1015 C C . VAL A 1 139 ? -10.229 -2.695 7.922 1.00 94.44 139 VAL A C 1
ATOM 1017 O O . VAL A 1 139 ? -11.236 -2.197 7.415 1.00 94.44 139 VAL A O 1
ATOM 1020 N N . ASP A 1 140 ? -8.994 -2.269 7.659 1.00 91.12 140 ASP A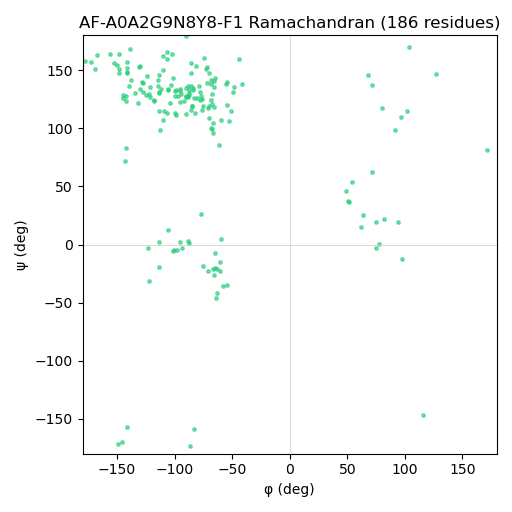 N 1
ATOM 1021 C CA . ASP A 1 140 ? -8.696 -1.165 6.742 1.00 91.12 140 ASP A CA 1
ATOM 1022 C C . ASP A 1 140 ? -8.553 -1.598 5.272 1.00 91.12 140 ASP A C 1
ATOM 1024 O O . ASP A 1 140 ? -8.764 -2.751 4.884 1.00 91.12 140 ASP A O 1
ATOM 1028 N N . ALA A 1 141 ? -8.154 -0.644 4.430 1.00 87.00 141 ALA A N 1
ATOM 1029 C CA . ALA A 1 141 ? -7.920 -0.871 3.012 1.00 87.00 141 ALA A CA 1
ATOM 1030 C C . ALA A 1 141 ? -6.727 -1.799 2.691 1.00 87.00 141 ALA A C 1
ATOM 1032 O O . ALA A 1 141 ? -6.664 -2.355 1.585 1.00 87.00 141 ALA A O 1
ATOM 1033 N N . GLU A 1 142 ? -5.789 -1.955 3.628 1.00 83.31 142 GLU A N 1
ATOM 1034 C CA . GLU A 1 142 ? -4.634 -2.853 3.548 1.00 83.31 142 GLU A CA 1
ATOM 1035 C C . GLU A 1 142 ? -4.955 -4.261 4.081 1.00 83.31 142 GLU A C 1
ATOM 1037 O O . GLU A 1 142 ? -4.091 -5.136 4.041 1.00 83.31 142 GLU A O 1
ATOM 1042 N N . MET A 1 143 ? -6.210 -4.517 4.485 1.00 86.62 143 MET A N 1
ATOM 1043 C CA . MET A 1 143 ? -6.655 -5.746 5.156 1.00 86.62 143 MET A CA 1
ATOM 1044 C C . MET A 1 143 ? -5.989 -5.952 6.525 1.00 86.62 143 MET A C 1
ATOM 1046 O O . MET A 1 143 ? -5.865 -7.088 6.989 1.00 86.62 143 MET A O 1
ATOM 1050 N N . LEU A 1 144 ? -5.546 -4.870 7.169 1.00 89.81 144 LEU A N 1
ATOM 1051 C CA . LEU A 1 144 ? -5.026 -4.902 8.528 1.00 89.81 144 LEU A CA 1
ATOM 1052 C C . LEU A 1 144 ? -6.181 -4.828 9.523 1.00 89.81 144 LEU A C 1
ATOM 1054 O O . LEU A 1 144 ? -7.100 -4.026 9.366 1.00 89.81 144 LEU A O 1
ATOM 1058 N N . GLU A 1 145 ? -6.117 -5.682 10.542 1.00 96.12 145 GLU A N 1
ATOM 1059 C CA . GLU A 1 145 ? -7.142 -5.820 11.576 1.00 96.12 145 GLU A CA 1
ATOM 1060 C C . GLU A 1 145 ? -6.738 -5.065 12.852 1.00 96.12 145 GLU A C 1
ATOM 1062 O O . GLU A 1 145 ? -5.624 -5.223 13.360 1.00 96.12 145 GLU A O 1
ATOM 1067 N N . TYR A 1 146 ? -7.668 -4.281 13.394 1.00 97.44 146 TYR A N 1
ATOM 1068 C CA . TYR A 1 146 ? -7.535 -3.505 14.625 1.00 97.44 146 TYR A CA 1
ATOM 1069 C C . TYR A 1 146 ? -8.704 -3.835 15.547 1.00 97.44 146 TYR A C 1
ATOM 1071 O O . TYR A 1 146 ? -9.827 -3.967 15.080 1.00 97.44 146 TYR A O 1
ATOM 1079 N N . LYS A 1 147 ? -8.455 -3.986 16.848 1.00 98.31 147 LYS A N 1
ATOM 1080 C CA . LYS A 1 147 ? -9.488 -4.349 17.828 1.00 98.31 147 LYS A CA 1
ATOM 1081 C C . LYS A 1 147 ? -9.560 -3.333 18.931 1.00 98.31 147 LYS A C 1
ATOM 1083 O O . LYS A 1 147 ? -8.510 -2.874 19.394 1.00 98.31 147 LYS A O 1
ATOM 1088 N N . ASP A 1 148 ? -10.767 -3.104 19.416 1.00 98.50 148 ASP A N 1
ATOM 1089 C CA . ASP A 1 148 ? -10.950 -2.333 20.630 1.00 98.50 148 ASP A CA 1
ATOM 1090 C C . ASP A 1 148 ? -10.338 -3.064 21.803 1.00 98.50 148 ASP A C 1
ATOM 1092 O O . ASP A 1 148 ? -10.343 -4.298 21.911 1.00 98.50 148 ASP A O 1
ATOM 1096 N N . TYR A 1 149 ? -9.753 -2.284 22.697 1.00 98.44 149 TYR A N 1
ATOM 1097 C CA . TYR A 1 149 ? -9.110 -2.846 23.863 1.00 98.44 149 TYR A CA 1
ATOM 1098 C C . TYR A 1 149 ? -9.201 -1.905 25.049 1.00 98.44 149 TYR A C 1
ATOM 1100 O O . TYR A 1 149 ? -9.222 -0.683 24.930 1.00 98.44 149 TYR A O 1
ATOM 1108 N N . CYS A 1 150 ? -9.204 -2.493 26.237 1.00 98.62 150 CYS A N 1
ATOM 1109 C CA . CYS A 1 150 ? -9.123 -1.731 27.469 1.00 98.62 150 CYS A CA 1
ATOM 1110 C C . CYS A 1 150 ? -7.686 -1.258 27.682 1.00 98.62 150 CYS A C 1
ATOM 1112 O O . CYS A 1 150 ? -6.784 -2.076 27.867 1.00 98.62 150 CYS A O 1
ATOM 1114 N N . ILE A 1 151 ? -7.478 0.058 27.669 1.00 98.19 151 ILE A N 1
ATOM 1115 C CA . ILE A 1 151 ? -6.208 0.678 28.065 1.00 98.19 151 ILE A CA 1
ATOM 1116 C C . ILE A 1 151 ? -5.970 0.396 29.549 1.00 98.19 151 ILE A C 1
ATOM 1118 O O . ILE A 1 151 ? -4.883 -0.010 29.955 1.00 98.19 151 ILE A O 1
ATOM 1122 N N . ASP A 1 152 ? -7.018 0.588 30.348 1.00 97.81 152 ASP A N 1
ATOM 1123 C CA . ASP A 1 152 ? -7.076 0.220 31.753 1.00 97.81 152 ASP A CA 1
ATOM 1124 C C . ASP A 1 152 ? -8.520 -0.146 32.143 1.00 97.81 152 ASP A C 1
ATOM 1126 O O . ASP A 1 152 ? -9.405 -0.277 31.299 1.00 97.81 152 ASP A O 1
ATOM 1130 N N . LYS A 1 153 ? -8.776 -0.337 33.440 1.00 97.88 153 LYS A N 1
ATOM 1131 C CA . LYS A 1 153 ? -10.090 -0.742 33.963 1.00 97.88 153 LYS A CA 1
ATOM 1132 C C . LYS A 1 153 ? -11.227 0.245 33.651 1.00 97.88 153 LYS A C 1
ATOM 1134 O O . LYS A 1 153 ? -12.387 -0.154 33.690 1.00 97.88 153 LYS A O 1
ATOM 1139 N N . TYR A 1 154 ? -10.926 1.511 33.395 1.00 97.81 154 TYR A N 1
ATOM 1140 C CA . TYR A 1 154 ? -11.906 2.575 33.175 1.00 97.81 154 TYR A CA 1
ATOM 1141 C C . TYR A 1 154 ? -11.735 3.275 31.826 1.00 97.81 154 TYR A C 1
ATOM 1143 O O . TYR A 1 154 ? -12.542 4.144 31.510 1.00 97.81 154 TYR A O 1
ATOM 1151 N N . GLN A 1 155 ? -10.718 2.920 31.040 1.00 98.12 155 GLN A N 1
ATOM 1152 C CA . GLN A 1 155 ? -10.447 3.513 29.734 1.00 98.12 155 GLN A CA 1
ATOM 1153 C C . GLN A 1 155 ? -10.431 2.464 28.624 1.00 98.12 155 GLN A C 1
ATOM 1155 O O . GLN A 1 155 ? -9.704 1.474 28.706 1.00 98.12 155 GLN A O 1
ATOM 1160 N N . ILE A 1 156 ? -11.182 2.732 27.561 1.00 98.44 156 ILE A N 1
ATOM 1161 C CA . ILE A 1 156 ? -11.188 1.983 26.304 1.00 98.44 156 ILE A CA 1
ATOM 1162 C C . ILE A 1 156 ? -10.377 2.740 25.248 1.00 98.44 156 ILE A C 1
ATOM 1164 O O . ILE A 1 156 ? -10.379 3.971 25.225 1.00 98.44 156 ILE A O 1
ATOM 1168 N N . MET A 1 157 ? -9.659 2.008 24.401 1.00 98.44 157 MET A N 1
ATOM 1169 C CA . MET A 1 157 ? -9.195 2.480 23.104 1.00 98.44 157 MET A CA 1
ATOM 1170 C C . MET A 1 157 ? -10.147 1.927 22.057 1.00 98.44 157 MET A C 1
ATOM 1172 O O . MET A 1 157 ? -10.175 0.718 21.838 1.00 98.44 157 MET A O 1
ATOM 1176 N N . GLU A 1 158 ? -10.875 2.836 21.433 1.00 98.19 158 GLU A N 1
ATOM 1177 C CA . GLU A 1 158 ? -11.751 2.562 20.307 1.00 98.19 158 GLU A CA 1
ATOM 1178 C C . GLU A 1 158 ? -10.952 2.659 19.016 1.00 98.19 158 GLU A C 1
ATOM 1180 O O . GLU A 1 158 ? -10.292 3.677 18.793 1.00 98.19 158 GLU A O 1
ATOM 1185 N N . TYR A 1 159 ? -11.042 1.664 18.150 1.00 98.06 159 TYR A N 1
ATOM 1186 C CA . TYR A 1 159 ? -10.716 1.766 16.740 1.00 98.06 159 TYR A CA 1
ATOM 1187 C C . TYR A 1 159 ? -12.014 1.837 15.957 1.00 98.06 159 TYR A C 1
ATOM 1189 O O . TYR A 1 159 ? -12.928 1.081 16.227 1.00 98.06 159 TYR A O 1
ATOM 1197 N N . PHE A 1 160 ? -12.088 2.713 14.956 1.00 96.75 160 PHE A N 1
ATOM 1198 C CA . PHE A 1 160 ? -13.309 2.820 14.163 1.00 96.75 160 PHE A CA 1
ATOM 1199 C C . PHE A 1 160 ? -13.065 3.249 12.717 1.00 96.75 160 PHE A C 1
ATOM 1201 O O . PHE A 1 160 ? -12.105 3.970 12.406 1.00 96.75 160 PHE A O 1
ATOM 1208 N N . CYS A 1 161 ? -13.988 2.872 11.831 1.00 94.12 161 CYS A N 1
ATOM 1209 C CA . CYS A 1 161 ? -14.065 3.426 10.481 1.00 94.12 161 CYS A CA 1
ATOM 1210 C C . CYS A 1 161 ? -14.714 4.823 10.505 1.00 94.12 161 CYS A C 1
ATOM 1212 O O . CYS A 1 161 ? -15.853 4.981 10.957 1.00 94.12 161 CYS A O 1
ATOM 1214 N N . PRO A 1 162 ? -14.058 5.868 9.973 1.00 89.12 162 PRO A N 1
ATOM 1215 C CA . PRO A 1 162 ? -14.661 7.188 9.874 1.00 89.12 162 PRO A CA 1
ATOM 1216 C C . PRO A 1 162 ? -15.754 7.238 8.795 1.00 89.12 162 PRO A C 1
ATOM 1218 O O . PRO A 1 162 ? -15.711 6.540 7.780 1.00 89.12 162 PRO A O 1
ATOM 1221 N N . SER A 1 163 ? -16.722 8.143 8.973 1.00 80.75 163 SER A N 1
ATOM 1222 C CA . SER A 1 163 ? -17.769 8.407 7.972 1.00 80.75 163 SER A CA 1
ATOM 1223 C C . SER A 1 163 ? -17.215 9.020 6.679 1.00 80.75 163 SER A C 1
ATOM 1225 O O . SER A 1 163 ? -17.791 8.842 5.604 1.00 80.75 163 SER A O 1
ATOM 1227 N N . THR A 1 164 ? -16.078 9.713 6.775 1.00 69.38 164 THR A N 1
ATOM 1228 C CA . THR A 1 164 ? -15.291 10.244 5.661 1.00 69.38 164 THR A CA 1
ATOM 1229 C C . THR A 1 164 ? -13.940 9.540 5.616 1.00 69.38 164 THR A C 1
ATOM 1231 O O . THR A 1 164 ? -13.289 9.380 6.638 1.00 69.38 164 THR A O 1
ATOM 1234 N N . ASN A 1 165 ? -13.484 9.154 4.425 1.00 64.56 165 ASN A N 1
ATOM 1235 C CA . ASN A 1 165 ? -12.258 8.373 4.217 1.00 64.56 165 ASN A CA 1
ATOM 1236 C C . ASN A 1 165 ? -12.355 6.910 4.657 1.00 64.56 165 ASN A C 1
ATOM 1238 O O . ASN A 1 165 ? -11.591 6.441 5.497 1.00 64.56 165 ASN A O 1
ATOM 1242 N N . LYS A 1 166 ? -13.260 6.180 4.001 1.00 73.19 166 LYS A N 1
ATOM 1243 C CA . LYS A 1 166 ? -13.546 4.768 4.249 1.00 73.19 166 LYS A CA 1
ATOM 1244 C C . LYS A 1 166 ? -12.356 3.824 4.053 1.00 73.19 166 LYS A C 1
ATOM 1246 O O . LYS A 1 166 ? -12.586 2.652 4.156 1.00 73.19 166 LYS A O 1
ATOM 1251 N N . GLY A 1 167 ? -11.126 4.242 3.775 1.00 81.00 167 GLY A N 1
ATOM 1252 C CA . GLY A 1 167 ? -9.969 3.336 3.713 1.00 81.00 167 GLY A CA 1
ATOM 1253 C C . GLY A 1 167 ? -9.080 3.350 4.956 1.00 81.00 167 GLY A C 1
ATOM 1254 O O . GLY A 1 167 ? -8.104 2.608 4.994 1.00 81.00 167 GLY A O 1
ATOM 1255 N N . LEU A 1 168 ? -9.365 4.223 5.928 1.00 86.69 168 LEU A N 1
ATOM 1256 C CA . LEU A 1 168 ? -8.513 4.480 7.090 1.00 86.69 168 LEU A CA 1
ATOM 1257 C C . LEU A 1 168 ? -9.172 4.023 8.387 1.00 86.69 168 LEU A C 1
ATOM 1259 O O . LEU A 1 168 ? -10.373 4.195 8.565 1.00 86.69 168 LEU A O 1
ATOM 1263 N N . VAL A 1 169 ? -8.353 3.551 9.323 1.00 92.62 169 VAL A N 1
ATOM 1264 C CA . VAL A 1 169 ? -8.754 3.327 10.714 1.00 92.62 169 VAL A CA 1
ATOM 1265 C C . VAL A 1 169 ? -8.387 4.554 11.540 1.00 92.62 169 VAL A C 1
ATOM 1267 O O . VAL A 1 169 ? -7.244 5.021 11.510 1.00 92.62 169 VAL A O 1
ATOM 1270 N N . LEU A 1 170 ? -9.346 5.072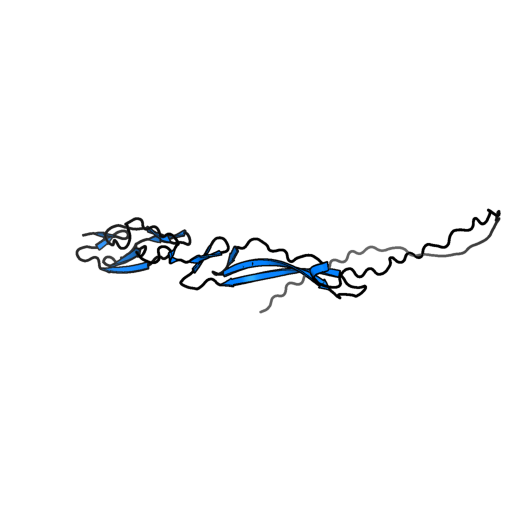 12.303 1.00 93.88 170 LEU A N 1
ATOM 1271 C CA . LEU A 1 170 ? -9.091 6.057 13.351 1.00 93.88 170 LEU A CA 1
ATOM 1272 C C . LEU A 1 170 ? -9.120 5.384 14.720 1.00 93.88 170 LEU A C 1
ATOM 1274 O O . LEU A 1 170 ? -9.613 4.269 14.855 1.00 93.88 170 LEU A O 1
ATOM 1278 N N . LYS A 1 171 ? -8.578 6.066 15.735 1.00 96.50 171 LYS A N 1
ATOM 1279 C CA . LYS A 1 171 ? -8.652 5.598 17.117 1.00 96.50 171 LYS A CA 1
ATOM 1280 C C . LYS A 1 171 ? -8.866 6.719 18.121 1.00 96.50 171 LYS A C 1
ATOM 1282 O O . LYS A 1 171 ? -8.358 7.825 17.918 1.00 96.50 171 LYS A O 1
ATOM 1287 N N . GLU A 1 172 ? -9.571 6.426 19.206 1.00 97.38 172 GLU A N 1
ATOM 1288 C CA . GLU A 1 172 ? -9.872 7.383 20.271 1.00 97.38 172 GLU A CA 1
ATOM 1289 C C . GLU A 1 172 ? -9.879 6.714 21.657 1.00 97.38 172 GLU A C 1
ATOM 1291 O O . GLU A 1 172 ? -10.569 5.716 21.854 1.00 97.38 172 GLU A O 1
ATOM 1296 N N . PRO A 1 173 ? -9.147 7.258 22.649 1.00 97.94 173 PRO A N 1
ATOM 1297 C CA . PRO A 1 173 ? -9.291 6.826 24.031 1.00 97.94 173 PRO A CA 1
ATOM 1298 C C . PRO A 1 173 ? -10.534 7.457 24.681 1.00 97.94 173 PRO A C 1
ATOM 1300 O O . PRO A 1 173 ? -10.751 8.667 24.575 1.00 97.94 173 PRO A O 1
ATOM 1303 N N . LYS A 1 174 ? -11.312 6.671 25.434 1.00 97.88 174 LYS A N 1
ATOM 1304 C CA . LYS A 1 174 ? -12.509 7.138 26.152 1.00 97.88 174 LYS A CA 1
ATOM 1305 C C . LYS A 1 174 ? -12.596 6.546 27.558 1.00 97.88 174 LYS A C 1
ATOM 1307 O O . LYS A 1 174 ? -12.289 5.383 27.777 1.00 97.88 174 LYS A O 1
ATOM 1312 N N . ILE A 1 175 ? -13.046 7.353 28.523 1.00 98.06 175 ILE A N 1
ATOM 1313 C CA . ILE A 1 175 ? -13.377 6.885 29.878 1.00 98.06 175 ILE A CA 1
ATOM 1314 C C . ILE A 1 175 ? -14.796 6.301 29.888 1.00 98.06 175 ILE A C 1
ATOM 1316 O O . ILE A 1 175 ? -15.750 7.011 29.545 1.00 98.06 175 ILE A O 1
ATOM 1320 N N . CYS A 1 176 ? -14.936 5.060 30.355 1.00 97.56 176 CYS A N 1
ATOM 1321 C CA . CYS A 1 176 ? -16.216 4.412 30.634 1.00 97.56 176 CYS A CA 1
ATOM 1322 C C . CYS A 1 176 ? -16.880 5.097 31.836 1.00 97.56 176 CYS A C 1
ATOM 1324 O O . CYS A 1 176 ? -16.500 4.893 32.989 1.00 97.56 176 CYS A O 1
ATOM 1326 N N . THR A 1 177 ? -17.839 5.981 31.568 1.00 95.31 177 THR A N 1
ATOM 1327 C CA . THR A 1 177 ? -18.518 6.760 32.611 1.00 95.31 177 THR A CA 1
ATOM 1328 C C . THR A 1 177 ? -19.673 5.942 33.168 1.00 95.31 177 THR A C 1
ATOM 1330 O O . THR A 1 177 ? -20.613 5.684 32.436 1.00 95.31 177 THR A O 1
ATOM 1333 N N . GLY A 1 178 ? -19.617 5.565 34.447 1.00 89.12 178 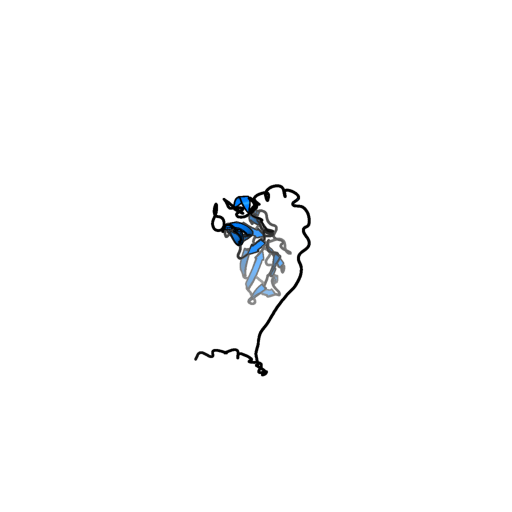GLY A N 1
ATOM 1334 C CA . GLY A 1 178 ? -20.664 4.745 35.079 1.00 89.12 178 GLY A CA 1
ATOM 1335 C C . GLY A 1 178 ? -20.345 3.250 35.141 1.00 89.12 178 GLY A C 1
ATOM 1336 O O . GLY A 1 178 ? -20.952 2.558 35.949 1.00 89.12 178 GLY A O 1
ATOM 1337 N N . GLY A 1 179 ? -19.310 2.805 34.422 1.00 94.56 179 GLY A N 1
ATOM 1338 C CA . GLY A 1 179 ? -18.946 1.398 34.295 1.00 94.56 179 GLY A CA 1
ATOM 1339 C C . GLY A 1 179 ? -17.438 1.130 34.297 1.00 94.56 179 GLY A C 1
ATOM 1340 O O . GLY A 1 179 ? -16.628 1.907 34.814 1.00 94.56 179 GLY A O 1
ATOM 1341 N N . LYS A 1 180 ? -17.046 -0.011 33.730 1.00 97.88 180 LYS A N 1
ATOM 1342 C CA . LYS A 1 180 ? -15.655 -0.451 33.538 1.00 97.88 180 LYS A CA 1
ATOM 1343 C C . LYS A 1 180 ? -15.457 -0.910 32.102 1.00 97.88 180 LYS A C 1
ATOM 1345 O O . LYS A 1 180 ? -16.383 -1.418 31.482 1.00 97.88 180 LYS A O 1
ATOM 1350 N N . CYS A 1 181 ? -14.230 -0.802 31.610 1.00 98.38 181 CYS A N 1
ATOM 1351 C CA . CYS A 1 181 ? -13.875 -1.468 30.369 1.00 98.38 181 CYS A CA 1
ATOM 1352 C C . CYS A 1 181 ? -13.684 -2.966 30.629 1.00 98.38 181 CYS A C 1
ATOM 1354 O O . CYS A 1 181 ? -12.899 -3.365 31.499 1.00 98.38 181 CYS A O 1
ATOM 1356 N N . ILE A 1 182 ? -14.400 -3.795 29.875 1.00 98.06 182 ILE A N 1
ATOM 1357 C CA . ILE A 1 182 ? -14.306 -5.251 29.900 1.00 98.06 182 ILE A CA 1
ATOM 1358 C C . ILE A 1 182 ? -14.193 -5.724 28.452 1.00 98.06 182 ILE A C 1
ATOM 1360 O O . ILE A 1 182 ? -15.058 -5.444 27.633 1.00 98.06 182 ILE A O 1
ATOM 1364 N N . THR A 1 183 ? -13.109 -6.440 28.134 1.00 96.50 183 THR A N 1
ATOM 1365 C CA . THR A 1 183 ? -12.897 -7.081 26.818 1.00 96.50 183 THR A CA 1
ATOM 1366 C C . THR A 1 183 ? -13.098 -6.160 25.604 1.00 96.50 183 THR A C 1
ATOM 1368 O O . THR A 1 183 ? -13.608 -6.608 24.587 1.00 96.50 183 THR A O 1
ATOM 1371 N N . GLY A 1 184 ? -12.685 -4.892 25.706 1.00 97.00 184 GLY A N 1
ATOM 1372 C CA . GLY A 1 184 ? -12.810 -3.932 24.603 1.00 97.00 184 GLY A CA 1
ATOM 1373 C C . GLY A 1 184 ? -14.188 -3.283 24.482 1.00 97.00 184 GLY A C 1
ATOM 1374 O O . GLY A 1 184 ? -14.516 -2.820 23.410 1.00 97.00 184 GLY A O 1
ATOM 1375 N N . ALA A 1 185 ? -14.986 -3.247 25.553 1.00 98.25 185 ALA A N 1
ATOM 1376 C CA . ALA A 1 185 ? -16.247 -2.506 25.609 1.00 98.25 185 ALA A CA 1
ATOM 1377 C C . ALA A 1 185 ? -16.441 -1.860 26.988 1.00 98.25 185 ALA A C 1
ATOM 1379 O O . ALA A 1 185 ? -16.009 -2.413 28.006 1.00 98.25 185 ALA A O 1
ATOM 1380 N N . CYS A 1 186 ? -17.105 -0.710 27.044 1.00 98.25 186 CYS A N 1
ATOM 1381 C CA . CYS A 1 186 ? -17.600 -0.112 28.277 1.00 98.25 186 CYS A CA 1
ATOM 1382 C C . CYS A 1 186 ? -18.874 -0.829 28.739 1.00 98.25 186 CYS A C 1
ATOM 1384 O O . CYS A 1 186 ? -19.825 -0.994 27.983 1.00 98.25 186 CYS A O 1
ATOM 1386 N N . VAL A 1 187 ? -18.882 -1.272 29.997 1.00 97.31 187 VAL A N 1
ATOM 1387 C CA . VAL A 1 187 ? -19.995 -2.015 30.603 1.00 97.31 187 VAL A CA 1
ATOM 1388 C C . VAL A 1 187 ? -20.282 -1.450 31.992 1.00 97.31 187 VAL A C 1
ATOM 1390 O O . VAL A 1 187 ? -19.346 -1.299 32.783 1.00 97.31 187 VAL A O 1
ATOM 1393 N N . ASP A 1 188 ? -21.549 -1.153 32.284 1.00 93.19 188 ASP A N 1
ATOM 1394 C CA . ASP A 1 188 ? -22.025 -0.641 33.584 1.00 93.19 188 ASP A CA 1
ATOM 1395 C C . ASP A 1 188 ? -21.978 -1.688 34.718 1.00 93.19 188 ASP A C 1
ATOM 1397 O O . ASP A 1 188 ? -22.349 -2.864 34.486 1.00 93.19 188 ASP A O 1
#

Solvent-accessible surface area (backbone atoms only — not comparable to full-atom values): 11237 Å² total; per-residue (Å²): 139,87,86,83,88,81,87,81,86,85,85,85,86,83,89,86,85,88,88,82,89,84,86,87,88,87,87,85,85,88,79,94,73,81,86,70,85,69,76,75,78,76,76,77,87,71,84,66,67,54,66,16,66,40,34,70,66,48,37,74,71,45,75,53,77,48,35,60,53,96,50,13,26,34,35,39,32,37,42,28,39,36,42,58,48,70,29,72,75,18,43,70,42,83,43,81,49,73,47,77,48,73,34,54,80,96,48,29,43,38,51,95,29,37,68,41,56,31,61,78,33,60,38,49,40,74,61,76,23,93,42,64,67,44,63,30,44,24,32,29,56,84,71,49,79,44,63,26,32,48,78,42,65,41,26,30,35,41,46,21,34,44,99,69,42,27,19,41,74,45,73,49,79,44,72,33,81,86,36,29,29,53,90,16,14,37,44,112

pLDDT: mean 81.73, std 22.8, range [33.28, 98.62]

Radius of gyration: 38.77 Å; Cα contacts (8 Å, |Δi|>4): 376; chains: 1; bounding box: 85×50×102 Å

Sequence (188 aa):
MFVAAGCRSNTVTGNVVAEKDSAAPVQSAQKPAAQTEQPAPATDDSIYAVECKQDSDCGETVYGERYCFQNGVVTPLTKNICVNPGSIKSYCKREMADEVLMCASGKEVCRKGECYVLANLPCTDSDGGKNYDVAGTVVDAEMLEYKDYCIDKYQIMEYFCPSTNKGLVLKEPKICTGGKCITGACVD

Nearest PDB structures (foldseek):
  8bjm-assembly1_B  TM=6.719E-01  e=2.724E+00  Homo sapiens
  8rjw-assembly1_G  TM=6.816E-01  e=3.028E+00  Homo sapiens
  5jrb-assembly1_A  TM=6.718E-01  e=3.742E+00  Homo sapiens
  8rjw-assembly1_E  TM=5.179E-01  e=1.443E+00  Homo sapiens
  5xs0-assembly2_M  TM=5.129E-01  e=2.204E+00  Homo sapiens